Protein AF-A0A1H2CWV5-F1 (afdb_monomer_lite)

Radius of gyration: 29.45 Å; chains: 1; bounding box: 84×39×80 Å

pLDDT: mean 78.29, std 17.67, range [30.44, 97.75]

Secondary structure (DSSP, 8-state):
---------------------HHHHHHHHHHHHHHHHH-BTTB--S-HHHHHHHHHHHHHHHHHHHHHHHHHHHHHHHTT--HHHHHHHTT-SSHHHHHHHHHHHHHHHHSSS---HHHHHHHHHHHHHHHHHHHHHHHHTHHHHHHHHHHHHT-SSS-GGGHHHHHHHHHHHT-S--TTHHHHHHHHGGG-TT-HHHHHHHHHHHHHHHHHH-TTSS--

Structure (mmCIF, N/CA/C/O backbone):
data_AF-A0A1H2CWV5-F1
#
_entry.id   AF-A0A1H2CWV5-F1
#
loop_
_atom_site.group_PDB
_atom_site.id
_atom_site.type_symbol
_atom_site.label_atom_id
_atom_site.label_alt_id
_atom_site.label_comp_id
_atom_site.label_asym_id
_atom_site.label_entity_id
_atom_site.label_seq_id
_atom_site.pdbx_PDB_ins_code
_atom_site.Cartn_x
_atom_site.Cartn_y
_atom_site.Cartn_z
_atom_site.occupancy
_atom_site.B_iso_or_equiv
_atom_site.auth_seq_id
_atom_site.auth_comp_id
_atom_site.auth_asym_id
_atom_site.auth_atom_id
_atom_site.pdbx_PDB_model_num
ATOM 1 N N . MET A 1 1 ? -46.145 1.696 -39.804 1.00 39.88 1 MET A N 1
ATOM 2 C CA . MET A 1 1 ? -44.915 1.209 -40.466 1.00 39.88 1 MET A CA 1
ATOM 3 C C . MET A 1 1 ? -43.951 2.382 -40.459 1.00 39.88 1 MET A C 1
ATOM 5 O O . MET A 1 1 ? -44.317 3.389 -41.038 1.00 39.88 1 MET A O 1
ATOM 9 N N . THR A 1 2 ? -42.832 2.419 -39.742 1.00 40.03 2 THR A N 1
ATOM 10 C CA . THR A 1 2 ? -41.977 1.369 -39.158 1.00 40.03 2 THR A CA 1
ATOM 11 C C . THR A 1 2 ? -41.011 2.023 -38.145 1.00 40.03 2 THR A C 1
ATOM 13 O O . THR A 1 2 ? -40.489 3.093 -38.424 1.00 40.03 2 THR A O 1
ATOM 16 N N . GLU A 1 3 ? -40.855 1.362 -36.993 1.00 35.53 3 GLU A N 1
ATOM 17 C CA . GLU A 1 3 ? -39.669 1.156 -36.127 1.00 35.53 3 GLU A CA 1
ATOM 18 C C . GLU A 1 3 ? -38.716 2.301 -35.694 1.00 35.53 3 GLU A C 1
ATOM 20 O O . GLU A 1 3 ? -38.025 2.926 -36.492 1.00 35.53 3 GLU A O 1
ATOM 25 N N . SER A 1 4 ? -38.578 2.445 -34.365 1.00 42.03 4 SER A N 1
ATOM 26 C CA . SER A 1 4 ? -37.307 2.739 -33.664 1.00 42.03 4 SER A CA 1
ATOM 27 C C . SER A 1 4 ? -36.505 1.433 -33.483 1.00 42.03 4 SER A C 1
ATOM 29 O O . SER A 1 4 ? -37.133 0.373 -33.457 1.00 42.03 4 SER A O 1
ATOM 31 N N . PRO A 1 5 ? -35.161 1.460 -33.338 1.00 49.44 5 PRO A N 1
ATOM 32 C CA . PRO A 1 5 ? -34.480 1.742 -32.053 1.00 49.44 5 PRO A CA 1
ATOM 33 C C . PRO A 1 5 ? -33.238 2.658 -32.232 1.00 49.44 5 PRO A C 1
ATOM 35 O O . PRO A 1 5 ? -32.711 2.802 -33.323 1.00 49.44 5 PRO A O 1
ATOM 38 N N . GLY A 1 6 ? -32.802 3.451 -31.251 1.00 40.56 6 GLY A N 1
ATOM 39 C CA . GLY A 1 6 ? -32.060 3.006 -30.068 1.00 40.56 6 GLY A CA 1
ATOM 40 C C . GLY A 1 6 ? -30.548 3.106 -30.323 1.00 40.56 6 GLY A C 1
ATOM 41 O O . GLY A 1 6 ? -29.988 2.289 -31.042 1.00 40.56 6 GLY A O 1
ATOM 42 N N . GLY A 1 7 ? -29.892 4.112 -29.739 1.00 33.47 7 GLY A N 1
ATOM 43 C CA . GLY A 1 7 ? -28.451 4.317 -29.901 1.00 33.47 7 GLY A CA 1
ATOM 44 C C . GLY A 1 7 ? -27.932 5.566 -29.198 1.00 33.47 7 GLY A C 1
ATOM 45 O O . GLY A 1 7 ? -27.374 6.446 -29.844 1.00 33.47 7 GLY A O 1
ATOM 46 N N . SER A 1 8 ? -28.119 5.655 -27.877 1.00 38.72 8 SER A N 1
ATOM 47 C CA . SER A 1 8 ? -27.285 6.521 -27.036 1.00 38.72 8 SER A CA 1
ATOM 48 C C . SER A 1 8 ? -25.847 6.012 -27.104 1.00 38.72 8 SER A C 1
ATOM 50 O O . SER A 1 8 ? -25.446 5.162 -26.312 1.00 38.72 8 SER A O 1
ATOM 52 N N . SER A 1 9 ? -25.055 6.523 -28.041 1.00 37.16 9 SER A N 1
ATOM 53 C CA . SER A 1 9 ? -23.604 6.463 -27.917 1.00 37.16 9 SER A CA 1
ATOM 54 C C . SER A 1 9 ? -23.196 7.575 -26.965 1.00 37.16 9 SER A C 1
ATOM 56 O O . SER A 1 9 ? -23.020 8.726 -27.358 1.00 37.16 9 SER A O 1
ATOM 58 N N . GLY A 1 10 ? -23.101 7.217 -25.683 1.00 31.42 10 GLY A N 1
ATOM 59 C CA . GLY A 1 10 ? -22.356 8.002 -24.715 1.00 31.42 10 GLY A CA 1
ATOM 60 C C . GLY A 1 10 ? -20.965 8.248 -25.285 1.00 31.42 10 GLY A C 1
ATOM 61 O O . GLY A 1 10 ? -20.195 7.311 -25.483 1.00 31.42 10 GLY A O 1
ATOM 62 N N . SER A 1 11 ? -20.688 9.509 -25.603 1.00 37.44 11 SER A N 1
ATOM 63 C CA . SER A 1 11 ? -19.348 9.994 -25.891 1.00 37.44 11 SER A CA 1
ATOM 64 C C . SER A 1 11 ? -18.529 9.769 -24.625 1.00 37.44 11 SER A C 1
ATOM 66 O O . SER A 1 11 ? -18.625 10.544 -23.674 1.00 37.44 11 SER A O 1
ATOM 68 N N . ALA A 1 12 ? -17.804 8.652 -24.569 1.00 38.28 12 ALA A N 1
ATOM 69 C CA . ALA A 1 12 ? -16.828 8.419 -23.523 1.00 38.28 12 ALA A CA 1
ATOM 70 C C . ALA A 1 12 ? -15.790 9.548 -23.618 1.00 38.28 12 ALA A C 1
ATOM 72 O O . ALA A 1 12 ? -15.263 9.783 -24.710 1.00 38.28 12 ALA A O 1
ATOM 73 N N . PRO A 1 13 ? -15.509 10.282 -22.531 1.00 34.12 13 PRO A N 1
ATOM 74 C CA . PRO A 1 13 ? -14.418 11.236 -22.547 1.00 34.12 13 PRO A CA 1
ATOM 75 C C . PRO A 1 13 ? -13.129 10.435 -22.736 1.00 34.12 13 PRO A C 1
ATOM 77 O O . PRO A 1 13 ? -12.768 9.625 -21.884 1.00 34.12 13 PRO A O 1
ATOM 80 N N . ALA A 1 14 ? -12.455 10.625 -23.869 1.00 39.56 14 ALA A N 1
ATOM 81 C CA . ALA A 1 14 ? -11.059 10.237 -23.982 1.00 39.56 14 ALA A CA 1
ATOM 82 C C . ALA A 1 14 ? -10.296 11.035 -22.910 1.00 39.56 14 ALA A C 1
ATOM 84 O O . ALA A 1 14 ? -10.394 12.266 -22.913 1.00 39.56 14 ALA A O 1
ATOM 85 N N . PRO A 1 15 ? -9.607 10.390 -21.955 1.00 37.72 15 PRO A N 1
ATOM 86 C CA . PRO A 1 15 ? -8.812 11.122 -20.989 1.00 37.72 15 PRO A CA 1
ATOM 87 C C . PRO A 1 15 ? -7.634 11.756 -21.726 1.00 37.72 15 PRO A C 1
ATOM 89 O O . PRO A 1 15 ? -6.779 11.064 -22.278 1.00 37.72 15 PRO A O 1
ATOM 92 N N . SER A 1 16 ? -7.623 13.083 -21.752 1.00 36.00 16 SER A N 1
ATOM 93 C CA . SER A 1 16 ? -6.489 13.890 -22.176 1.00 36.00 16 SER A CA 1
ATOM 94 C C . SER A 1 16 ? -5.302 13.588 -21.259 1.00 36.00 16 SER A C 1
ATOM 96 O O . SER A 1 16 ? -5.255 14.049 -20.120 1.00 36.00 16 SER A O 1
ATOM 98 N N . LEU A 1 17 ? -4.364 12.781 -21.743 1.00 44.31 17 LEU A N 1
ATOM 99 C CA . LEU A 1 17 ? -3.002 12.754 -21.231 1.00 44.31 17 LEU A CA 1
ATOM 100 C C . LEU A 1 17 ? -2.279 13.885 -21.956 1.00 44.31 17 LEU A C 1
ATOM 102 O O . LEU A 1 17 ? -2.245 13.854 -23.183 1.00 44.31 17 LEU A O 1
ATOM 106 N N . ASP A 1 18 ? -1.715 14.855 -21.241 1.00 44.84 18 ASP A N 1
ATOM 107 C CA . ASP A 1 18 ? -0.521 15.517 -21.768 1.00 44.84 18 ASP A CA 1
ATOM 108 C C . ASP A 1 18 ? 0.609 14.499 -21.582 1.00 44.84 18 ASP A C 1
ATOM 110 O O . ASP A 1 18 ? 1.084 14.307 -20.456 1.00 44.84 18 ASP A O 1
ATOM 114 N N . PRO A 1 19 ? 0.963 13.738 -22.630 1.00 53.97 19 PRO A N 1
ATOM 115 C CA . PRO A 1 19 ? 1.845 12.600 -22.500 1.00 53.97 19 PRO A CA 1
ATOM 116 C C . PRO A 1 19 ? 3.281 13.114 -22.513 1.00 53.97 19 PRO A C 1
ATOM 118 O O . PRO A 1 19 ? 3.628 14.029 -23.262 1.00 53.97 19 PRO A O 1
ATOM 121 N N . MET A 1 20 ? 4.159 12.483 -21.740 1.00 58.31 20 MET A N 1
ATOM 122 C CA . MET A 1 20 ? 5.574 12.503 -22.093 1.00 58.31 20 MET A CA 1
ATOM 123 C C . MET A 1 20 ? 5.688 12.126 -23.576 1.00 58.31 20 MET A C 1
ATOM 125 O O . MET A 1 20 ? 5.171 11.082 -23.980 1.00 58.31 20 MET A O 1
ATOM 129 N N . ASP A 1 21 ? 6.336 12.962 -24.392 1.00 80.75 21 ASP A N 1
ATOM 130 C CA . ASP A 1 21 ? 6.677 12.568 -25.756 1.00 80.75 21 ASP A CA 1
ATOM 131 C C . ASP A 1 21 ? 7.664 11.402 -25.658 1.00 80.75 21 ASP A C 1
ATOM 133 O O . ASP A 1 21 ? 8.862 11.578 -25.427 1.00 80.75 21 ASP A O 1
ATOM 137 N N . LEU A 1 22 ? 7.126 10.188 -25.774 1.00 80.06 22 LEU A N 1
ATOM 138 C CA . LEU A 1 22 ? 7.868 8.944 -25.636 1.00 80.06 22 LEU A CA 1
ATOM 139 C C . LEU A 1 22 ? 9.002 8.862 -26.667 1.00 80.06 22 LEU A C 1
ATOM 141 O O . LEU A 1 22 ? 10.057 8.302 -26.379 1.00 80.06 22 LEU A O 1
ATOM 145 N N . GLY A 1 23 ? 8.810 9.463 -27.848 1.00 82.75 23 GLY A N 1
ATOM 146 C CA . GLY A 1 23 ? 9.836 9.563 -28.880 1.00 82.75 23 GLY A CA 1
ATOM 147 C C . GLY A 1 23 ? 10.992 10.458 -28.442 1.00 82.75 23 GLY A C 1
ATOM 148 O O . GLY A 1 23 ? 12.151 10.050 -28.533 1.00 82.75 23 GLY A O 1
ATOM 149 N N . ALA A 1 24 ? 10.688 11.638 -27.897 1.00 80.12 24 ALA A N 1
ATOM 150 C CA . ALA A 1 24 ? 11.701 12.536 -27.345 1.00 80.12 24 ALA A CA 1
ATOM 151 C C . ALA A 1 24 ? 12.425 11.921 -26.134 1.00 80.12 24 ALA A C 1
ATOM 153 O O . ALA A 1 24 ? 13.650 12.000 -26.047 1.00 80.12 24 ALA A O 1
ATOM 154 N N . ALA A 1 25 ? 11.696 11.256 -25.233 1.00 78.88 25 ALA A N 1
ATOM 155 C CA . ALA A 1 25 ? 12.269 10.584 -24.068 1.00 78.88 25 ALA A CA 1
ATOM 156 C C . ALA A 1 25 ? 13.256 9.478 -24.471 1.00 78.88 25 ALA A C 1
ATOM 158 O O . ALA A 1 25 ? 14.386 9.441 -23.981 1.00 78.88 25 ALA A O 1
ATOM 159 N N . VAL A 1 26 ? 12.872 8.616 -25.419 1.00 89.00 26 VAL A N 1
ATOM 160 C CA . VAL A 1 26 ? 13.763 7.580 -25.962 1.00 89.00 26 VAL A CA 1
ATOM 161 C C . VAL A 1 26 ? 14.972 8.207 -26.657 1.00 89.00 26 VAL A C 1
ATOM 163 O O . VAL A 1 26 ? 16.089 7.745 -26.435 1.00 89.00 26 VAL A O 1
ATOM 166 N N . ALA A 1 27 ? 14.789 9.278 -27.434 1.00 87.00 27 ALA A N 1
ATOM 167 C CA . ALA A 1 27 ? 15.896 9.974 -28.086 1.00 87.00 27 ALA A CA 1
ATOM 168 C C . ALA A 1 27 ? 16.926 10.496 -27.067 1.00 87.00 27 ALA A C 1
ATOM 170 O O . ALA A 1 27 ? 18.120 10.231 -27.220 1.00 87.00 27 ALA A O 1
ATOM 171 N N . VAL A 1 28 ? 16.473 11.144 -25.986 1.00 81.81 28 VAL A N 1
ATOM 172 C CA . VAL A 1 28 ? 17.343 11.603 -24.888 1.00 81.81 28 VAL A CA 1
ATOM 173 C C . VAL A 1 28 ? 18.089 10.429 -24.252 1.00 81.81 28 VAL A C 1
ATOM 175 O O . VAL A 1 28 ? 19.310 10.479 -24.145 1.00 81.81 28 VAL A O 1
ATOM 178 N N . LEU A 1 29 ? 17.394 9.338 -23.910 1.00 85.81 29 LEU A N 1
ATOM 179 C CA . LEU A 1 29 ? 18.022 8.148 -23.322 1.00 85.81 29 LEU A CA 1
ATOM 180 C C . LEU A 1 29 ? 19.087 7.533 -24.238 1.00 85.81 29 LEU A C 1
ATOM 182 O O . LEU A 1 29 ? 20.159 7.155 -23.767 1.00 85.81 29 LEU A O 1
ATOM 186 N N . THR A 1 30 ? 18.816 7.446 -25.545 1.00 90.88 30 THR A N 1
ATOM 187 C CA . THR A 1 30 ? 19.788 6.926 -26.517 1.00 90.88 30 THR A CA 1
ATOM 188 C C . THR A 1 30 ? 21.004 7.836 -26.666 1.00 90.88 30 THR A C 1
ATOM 190 O O . THR A 1 30 ? 22.122 7.329 -26.749 1.00 90.88 30 THR A O 1
ATOM 193 N N . ALA A 1 31 ? 20.811 9.159 -26.634 1.00 83.38 31 ALA A N 1
ATOM 194 C CA . ALA A 1 31 ? 21.901 10.127 -26.678 1.00 83.38 31 ALA A CA 1
ATOM 195 C C . ALA A 1 31 ? 22.780 10.033 -25.420 1.00 83.38 31 ALA A C 1
ATOM 197 O O . ALA A 1 31 ? 23.995 9.888 -25.540 1.00 83.38 31 ALA A O 1
ATOM 198 N N . THR A 1 32 ? 22.174 10.005 -24.226 1.00 82.81 32 THR A N 1
ATOM 199 C CA . THR A 1 32 ? 22.905 9.846 -22.959 1.00 82.81 32 THR A CA 1
ATOM 200 C C . THR A 1 32 ? 23.655 8.513 -22.899 1.00 82.81 32 THR A C 1
ATOM 202 O O . THR A 1 32 ? 24.805 8.472 -22.472 1.00 82.81 32 THR A O 1
ATOM 205 N N . ALA A 1 33 ? 23.053 7.412 -23.361 1.00 86.44 33 ALA A N 1
ATOM 206 C CA . ALA A 1 33 ? 23.721 6.111 -23.396 1.00 86.44 33 ALA A CA 1
ATOM 207 C C . ALA A 1 33 ? 24.922 6.089 -24.359 1.00 86.44 33 ALA A C 1
ATOM 209 O O . ALA A 1 33 ? 25.958 5.51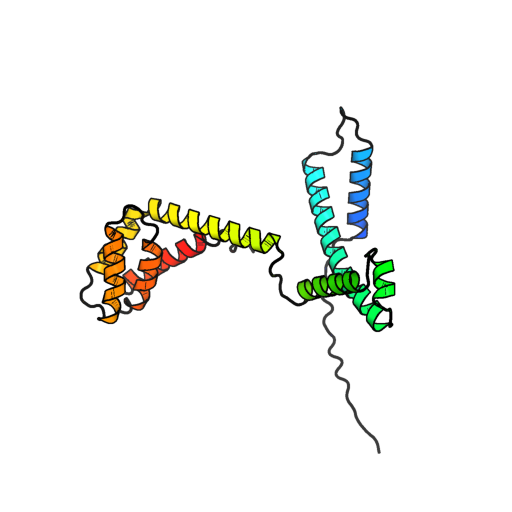4 -24.024 1.00 86.44 33 ALA A O 1
ATOM 210 N N . ALA A 1 34 ? 24.804 6.721 -25.532 1.00 87.12 34 ALA A N 1
ATOM 211 C CA . ALA A 1 34 ? 25.904 6.842 -26.489 1.00 87.12 34 ALA A CA 1
ATOM 212 C C . ALA A 1 34 ? 27.057 7.690 -25.930 1.00 87.12 34 ALA A C 1
ATOM 214 O O . ALA A 1 34 ? 28.222 7.328 -26.080 1.00 87.12 34 ALA A O 1
ATOM 215 N N . GLU A 1 35 ? 26.730 8.778 -25.235 1.00 83.06 35 GLU A N 1
ATOM 216 C CA . GLU A 1 35 ? 27.703 9.642 -24.572 1.00 83.06 35 GLU A CA 1
ATOM 217 C C . GLU A 1 35 ? 28.466 8.902 -23.453 1.00 83.06 35 GLU A C 1
ATOM 219 O O . GLU A 1 35 ? 29.696 8.963 -23.388 1.00 83.06 35 GLU A O 1
ATOM 224 N N . ILE A 1 36 ? 27.766 8.105 -22.636 1.00 84.69 36 ILE A N 1
ATOM 225 C CA . ILE A 1 36 ? 28.391 7.234 -21.626 1.00 84.69 36 ILE A CA 1
ATOM 226 C C . ILE A 1 36 ? 29.296 6.186 -22.286 1.00 84.69 36 ILE A C 1
ATOM 228 O O . ILE A 1 36 ? 30.406 5.953 -21.816 1.00 84.69 36 ILE A O 1
ATOM 232 N N . ALA A 1 37 ? 28.848 5.554 -23.374 1.00 83.81 37 ALA A N 1
ATOM 233 C CA . ALA A 1 37 ? 29.626 4.530 -24.075 1.00 83.81 37 ALA A CA 1
ATOM 234 C C . ALA A 1 37 ? 30.918 5.081 -24.705 1.00 83.81 37 ALA A C 1
ATOM 236 O O . ALA A 1 37 ? 31.876 4.330 -24.889 1.00 83.81 37 ALA A O 1
ATOM 237 N N . GLN A 1 38 ? 30.944 6.378 -25.022 1.00 80.56 38 GLN A N 1
ATOM 238 C CA . GLN A 1 38 ? 32.102 7.069 -25.586 1.00 80.56 38 GLN A CA 1
ATOM 239 C C . GLN A 1 38 ? 33.022 7.685 -24.514 1.00 80.56 38 GLN A C 1
ATOM 241 O O . GLN A 1 38 ? 34.138 8.096 -24.840 1.00 80.56 38 GLN A O 1
ATOM 246 N N . SER A 1 39 ? 32.584 7.724 -23.249 1.00 76.56 39 SER A N 1
ATOM 247 C CA . SER A 1 39 ? 33.378 8.223 -22.122 1.00 76.56 39 SER A CA 1
ATOM 248 C C . SER A 1 39 ? 34.556 7.290 -21.823 1.00 76.56 39 SER A C 1
ATOM 250 O O . SER A 1 39 ? 34.406 6.069 -21.750 1.00 76.56 39 SER A O 1
ATOM 252 N N . THR A 1 40 ? 35.740 7.862 -21.606 1.00 69.56 40 THR A N 1
ATOM 253 C CA . THR A 1 40 ? 36.920 7.118 -21.128 1.00 69.56 40 THR A CA 1
ATOM 254 C C . THR A 1 40 ? 37.105 7.324 -19.624 1.00 69.56 40 THR A C 1
ATOM 256 O O . THR A 1 40 ? 36.521 8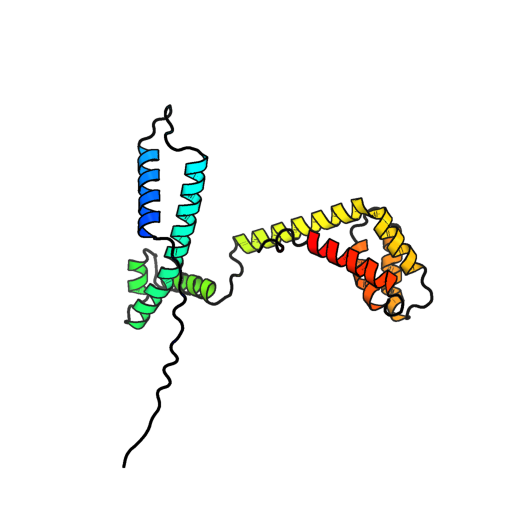.236 -19.044 1.00 69.56 40 THR A O 1
ATOM 259 N N . ALA A 1 41 ? 37.895 6.469 -18.965 1.00 61.44 41 ALA A N 1
ATOM 260 C CA . ALA A 1 41 ? 38.011 6.442 -17.501 1.00 61.44 41 ALA A CA 1
ATOM 261 C C . ALA A 1 41 ? 38.467 7.771 -16.855 1.00 61.44 41 ALA A C 1
ATOM 263 O O . ALA A 1 41 ? 38.153 7.993 -15.689 1.00 61.44 41 ALA A O 1
ATOM 264 N N . ASP A 1 42 ? 39.145 8.649 -17.603 1.00 57.56 42 ASP A N 1
ATOM 265 C CA . ASP A 1 42 ? 39.602 9.968 -17.133 1.00 57.56 42 ASP A CA 1
ATOM 266 C C . ASP A 1 42 ? 38.665 11.132 -17.521 1.00 57.56 42 ASP A C 1
ATOM 268 O O . ASP A 1 42 ? 38.854 12.256 -17.061 1.00 57.56 42 ASP A O 1
ATOM 272 N N . GLU A 1 43 ? 37.629 10.888 -18.330 1.00 57.84 43 GLU A N 1
ATOM 273 C CA . GLU A 1 43 ? 36.742 11.929 -18.863 1.00 57.84 43 GLU A CA 1
ATOM 274 C C . GLU A 1 43 ? 35.291 11.422 -18.861 1.00 57.84 43 GLU A C 1
ATOM 276 O O . GLU A 1 43 ? 34.720 11.046 -19.885 1.00 57.84 43 GLU A O 1
ATOM 281 N N . THR A 1 44 ? 34.692 11.344 -17.668 1.00 57.75 44 THR A N 1
ATOM 282 C CA . THR A 1 44 ? 33.253 11.069 -17.544 1.00 57.75 44 THR A CA 1
ATOM 283 C C . THR A 1 44 ? 32.488 12.311 -17.996 1.00 57.75 44 THR A C 1
ATOM 285 O O . THR A 1 44 ? 32.466 13.314 -17.284 1.00 57.75 44 THR A O 1
ATOM 288 N N . THR A 1 45 ? 31.876 12.258 -19.179 1.00 66.88 45 THR A N 1
ATOM 289 C CA . THR A 1 45 ? 31.206 13.421 -19.785 1.00 66.88 45 THR A CA 1
ATOM 290 C C . THR A 1 45 ? 29.818 13.681 -19.188 1.00 66.88 45 THR A C 1
ATOM 292 O O . THR A 1 45 ? 29.380 14.828 -19.114 1.00 66.88 45 THR A O 1
ATOM 295 N N . VAL A 1 46 ? 29.153 12.644 -18.662 1.00 72.69 46 VAL A N 1
ATOM 296 C CA . VAL A 1 46 ? 27.827 12.754 -18.031 1.00 72.69 46 VAL A CA 1
ATOM 297 C C . VAL A 1 46 ? 27.948 12.918 -16.518 1.00 72.69 46 VAL A C 1
ATOM 299 O O . VAL A 1 46 ? 28.492 12.066 -15.816 1.00 72.69 46 VAL A O 1
ATOM 302 N N . SER A 1 47 ? 27.381 14.000 -15.984 1.00 77.25 47 SER A N 1
ATOM 303 C CA . SER A 1 47 ? 27.372 14.233 -14.536 1.00 77.25 47 SER A CA 1
ATOM 304 C C . SER A 1 47 ? 26.563 13.161 -13.773 1.00 77.25 47 SER A C 1
ATOM 306 O O . SER A 1 47 ? 25.572 12.646 -14.299 1.00 77.25 47 SER A O 1
ATOM 308 N N . PRO A 1 48 ? 26.892 12.865 -12.498 1.00 77.00 48 PRO A N 1
ATOM 309 C CA . PRO A 1 48 ? 26.107 11.941 -11.673 1.00 77.00 48 PRO A CA 1
ATOM 310 C C . PRO A 1 48 ? 24.620 12.313 -11.561 1.00 77.00 48 PRO A C 1
ATOM 312 O O . PRO A 1 48 ? 23.769 11.429 -11.535 1.00 77.00 48 PRO A O 1
ATOM 315 N N . ALA A 1 49 ? 24.301 13.612 -11.529 1.00 71.62 49 ALA A N 1
ATOM 316 C CA . ALA A 1 49 ? 22.920 14.094 -11.547 1.00 71.62 49 ALA A CA 1
ATOM 317 C C . ALA A 1 49 ? 22.224 13.751 -12.876 1.00 71.62 49 ALA A C 1
ATOM 319 O O . ALA A 1 49 ? 21.142 13.174 -12.861 1.00 71.62 49 ALA A O 1
ATOM 320 N N . GLY A 1 50 ? 22.895 13.984 -14.011 1.00 73.75 50 GLY A N 1
ATOM 321 C CA . GLY A 1 50 ? 22.380 13.622 -15.335 1.00 73.75 50 GLY A CA 1
ATOM 322 C C . GLY A 1 50 ? 22.143 12.118 -15.509 1.00 73.75 50 GLY A C 1
ATOM 323 O O . GLY A 1 50 ? 21.178 11.716 -16.154 1.00 73.75 50 GLY A O 1
ATOM 324 N N . LEU A 1 51 ? 22.963 11.270 -14.878 1.00 80.06 51 LEU A N 1
ATOM 325 C CA . LEU A 1 51 ? 22.743 9.821 -14.873 1.00 80.06 51 LEU A CA 1
ATOM 326 C C . LEU A 1 51 ? 21.491 9.428 -14.073 1.00 80.06 51 LEU A C 1
ATOM 328 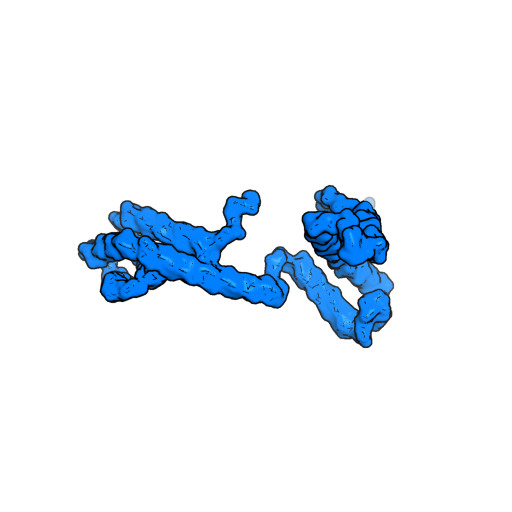O O . LEU A 1 51 ? 20.722 8.570 -14.508 1.00 80.06 51 LEU A O 1
ATOM 332 N N . LEU A 1 52 ? 21.271 10.048 -12.910 1.00 80.81 52 LEU A N 1
ATOM 333 C CA . LEU A 1 52 ? 20.064 9.813 -12.114 1.00 80.81 52 LEU A CA 1
ATOM 334 C C . LEU A 1 52 ? 18.809 10.287 -12.853 1.00 80.81 52 LEU A C 1
ATOM 336 O O . LEU A 1 52 ? 17.816 9.557 -12.878 1.00 80.81 52 LEU A O 1
ATOM 340 N N . ASP A 1 53 ? 18.875 11.444 -13.509 1.00 77.56 53 ASP A N 1
ATOM 341 C CA . ASP A 1 53 ? 17.784 11.967 -14.333 1.00 77.56 53 ASP A CA 1
ATOM 342 C C . ASP A 1 53 ? 17.471 11.027 -15.507 1.00 77.56 53 ASP A C 1
ATOM 344 O O . ASP A 1 53 ? 16.307 10.698 -15.743 1.00 77.56 53 ASP A O 1
ATOM 348 N N . ALA A 1 54 ? 18.496 10.488 -16.177 1.00 77.56 54 ALA A N 1
ATOM 349 C CA . ALA A 1 54 ? 18.322 9.484 -17.225 1.00 77.56 54 ALA A CA 1
ATOM 350 C C . ALA A 1 54 ? 17.669 8.191 -16.699 1.00 77.56 54 ALA A C 1
ATOM 352 O O . ALA A 1 54 ? 16.804 7.621 -17.360 1.00 77.56 54 ALA A O 1
ATOM 353 N N . LEU A 1 55 ? 18.009 7.732 -15.489 1.00 84.00 55 LEU A N 1
ATOM 354 C CA . LEU A 1 55 ? 17.356 6.565 -14.877 1.00 84.00 55 LEU A CA 1
ATOM 355 C C . LEU A 1 55 ? 15.893 6.838 -14.496 1.00 84.00 55 LEU A C 1
ATOM 357 O O . LEU A 1 55 ? 15.046 5.948 -14.624 1.00 84.00 55 LEU A O 1
ATOM 361 N N . VAL A 1 56 ? 15.573 8.053 -14.041 1.00 83.44 56 VAL A N 1
ATOM 362 C CA . VAL A 1 56 ? 14.186 8.475 -13.787 1.00 83.44 56 VAL A CA 1
ATOM 363 C C . VAL A 1 56 ? 13.389 8.493 -15.089 1.00 83.44 56 VAL A C 1
ATOM 365 O O . VAL A 1 56 ? 12.304 7.906 -15.132 1.00 83.44 56 VAL A O 1
ATOM 368 N N . LEU A 1 57 ? 13.948 9.085 -16.147 1.00 79.19 57 LEU A N 1
ATOM 369 C CA . LEU A 1 57 ? 13.340 9.142 -17.474 1.00 79.19 57 LEU A CA 1
ATOM 370 C C . LEU A 1 57 ? 13.141 7.740 -18.070 1.00 79.19 57 LEU A C 1
ATOM 372 O O . LEU A 1 57 ? 12.076 7.446 -18.615 1.00 79.19 57 LEU A O 1
ATOM 376 N N . LEU A 1 58 ? 14.118 6.841 -17.906 1.00 84.75 58 LEU A N 1
ATOM 377 C CA . LEU A 1 58 ? 14.019 5.443 -18.333 1.00 84.75 58 LEU A CA 1
ATOM 378 C C . LEU A 1 58 ? 12.869 4.727 -17.626 1.00 84.75 58 LEU A C 1
ATOM 380 O O . LEU A 1 58 ? 12.062 4.072 -18.283 1.00 84.75 58 LEU A O 1
ATOM 384 N N . ARG A 1 59 ? 12.763 4.875 -16.301 1.00 88.38 59 ARG A N 1
ATOM 385 C CA . ARG A 1 59 ? 11.667 4.277 -15.530 1.00 88.38 59 ARG A CA 1
ATOM 386 C C . ARG A 1 59 ? 10.310 4.815 -15.985 1.00 88.38 59 ARG A C 1
ATOM 388 O O . ARG A 1 59 ? 9.390 4.028 -16.157 1.00 88.38 59 ARG A O 1
ATOM 395 N N . GLN A 1 60 ? 10.181 6.126 -16.188 1.00 79.06 60 GLN A N 1
ATOM 396 C CA . GLN A 1 60 ? 8.934 6.738 -16.667 1.00 79.06 60 GLN A CA 1
ATOM 397 C C . GLN A 1 60 ? 8.552 6.208 -18.055 1.00 79.06 60 GLN A C 1
ATOM 399 O O . GLN A 1 60 ? 7.434 5.740 -18.241 1.00 79.06 60 GLN A O 1
ATOM 404 N N . THR A 1 61 ? 9.511 6.165 -18.982 1.00 82.50 61 THR A N 1
ATOM 405 C CA . THR A 1 61 ? 9.333 5.605 -20.333 1.00 82.50 61 THR A CA 1
ATOM 406 C C . THR A 1 61 ? 8.888 4.138 -20.283 1.00 82.50 61 THR A C 1
ATOM 408 O O . THR A 1 61 ? 7.987 3.732 -21.014 1.00 82.50 61 THR A O 1
ATOM 411 N N . GLN A 1 62 ? 9.489 3.326 -19.405 1.00 86.75 62 GLN A N 1
ATOM 412 C CA . GLN A 1 62 ? 9.100 1.926 -19.207 1.00 86.75 62 GLN A CA 1
ATOM 413 C C . GLN A 1 62 ? 7.680 1.789 -18.654 1.00 86.75 62 GLN A C 1
ATOM 415 O O . GLN A 1 62 ? 6.950 0.906 -19.100 1.00 86.75 62 GLN A O 1
ATOM 420 N N . THR A 1 63 ? 7.281 2.653 -17.717 1.00 83.19 63 THR A N 1
ATOM 421 C CA . THR A 1 63 ? 5.913 2.680 -17.187 1.00 83.19 63 THR A CA 1
ATOM 422 C C . THR A 1 63 ? 4.909 2.996 -18.290 1.00 83.19 63 THR A C 1
ATOM 424 O O . THR A 1 63 ? 3.945 2.253 -18.446 1.00 83.19 63 THR A O 1
ATOM 427 N N . GLU A 1 64 ? 5.158 4.030 -19.095 1.00 80.88 64 GLU A N 1
ATOM 428 C CA . GLU A 1 64 ? 4.279 4.396 -20.212 1.00 80.88 64 GLU A CA 1
ATOM 429 C C . GLU A 1 64 ? 4.162 3.253 -21.232 1.00 80.88 64 GLU A C 1
ATOM 431 O O . GLU A 1 64 ? 3.056 2.843 -21.588 1.00 80.88 64 GLU A O 1
ATOM 436 N N . LEU A 1 65 ? 5.286 2.644 -21.631 1.00 86.50 65 LEU A N 1
ATOM 437 C CA . LEU A 1 65 ? 5.292 1.478 -22.523 1.00 86.50 65 LEU A CA 1
ATOM 438 C C . LEU A 1 65 ? 4.518 0.284 -21.948 1.00 86.50 65 LEU A C 1
ATOM 440 O O . LEU A 1 65 ? 3.826 -0.417 -22.690 1.00 86.50 65 LEU A O 1
ATOM 444 N N . ALA A 1 66 ? 4.609 0.056 -20.637 1.00 85.31 66 ALA A N 1
ATOM 445 C CA . ALA A 1 66 ? 3.897 -1.028 -19.972 1.00 85.31 66 ALA A CA 1
ATOM 446 C C . ALA A 1 66 ? 2.370 -0.854 -20.026 1.00 85.31 66 ALA A C 1
ATOM 448 O O . ALA A 1 66 ? 1.660 -1.859 -20.031 1.00 85.31 66 ALA A O 1
ATOM 449 N N . THR A 1 67 ? 1.853 0.379 -20.130 1.00 82.88 67 THR A N 1
ATOM 450 C CA . THR A 1 67 ? 0.405 0.623 -20.291 1.00 82.88 67 THR A CA 1
ATOM 451 C C . THR A 1 67 ? -0.115 0.231 -21.677 1.00 82.88 67 THR A C 1
ATOM 453 O O . THR A 1 67 ? -1.261 -0.200 -21.816 1.00 82.88 67 THR A O 1
ATOM 456 N N . LEU A 1 68 ? 0.732 0.321 -22.708 1.00 88.62 68 LEU A N 1
ATOM 457 C CA . LEU A 1 68 ? 0.362 0.004 -24.090 1.00 88.62 68 LEU A CA 1
ATOM 458 C C . LEU A 1 68 ? 0.277 -1.504 -24.334 1.00 88.62 68 LEU A C 1
ATOM 460 O O . LEU A 1 68 ? -0.551 -1.971 -25.117 1.00 88.62 68 LEU A O 1
ATOM 464 N N . GLU A 1 69 ? 1.122 -2.280 -23.661 1.00 91.25 69 GLU A N 1
ATOM 465 C CA . GLU A 1 69 ? 1.205 -3.726 -23.845 1.00 91.25 69 GLU A CA 1
ATOM 466 C C . GLU A 1 69 ? -0.143 -4.467 -23.661 1.00 91.25 69 GLU A C 1
ATOM 468 O O . GLU A 1 69 ? -0.542 -5.184 -24.587 1.00 91.25 69 GLU A O 1
ATOM 473 N N . PRO A 1 70 ? -0.895 -4.312 -22.548 1.00 90.19 70 PRO A N 1
ATOM 474 C CA . PRO A 1 70 ? -2.185 -4.985 -22.384 1.00 90.19 70 PRO A CA 1
ATOM 475 C C . PRO A 1 70 ? -3.218 -4.554 -23.432 1.00 90.19 70 PRO A C 1
ATOM 477 O O . PRO A 1 70 ? -4.021 -5.386 -23.859 1.00 90.19 70 PRO A O 1
ATOM 480 N N . ILE A 1 71 ? -3.181 -3.297 -23.890 1.00 90.38 71 ILE A N 1
ATOM 481 C CA . ILE A 1 71 ? -4.076 -2.781 -24.939 1.00 90.38 71 ILE A CA 1
ATOM 482 C C . ILE A 1 71 ? -3.813 -3.516 -26.260 1.00 90.38 71 ILE A C 1
ATOM 484 O O . ILE A 1 71 ? -4.745 -4.019 -26.893 1.00 90.38 71 ILE A O 1
ATOM 488 N N . LEU A 1 72 ? -2.542 -3.650 -26.651 1.00 94.19 72 LEU A N 1
ATOM 489 C CA . LEU A 1 72 ? -2.143 -4.355 -27.872 1.00 94.19 72 LEU A CA 1
ATOM 490 C C . LEU A 1 72 ? -2.455 -5.856 -27.802 1.00 94.19 72 LEU A C 1
ATOM 492 O O . LEU A 1 72 ? -2.957 -6.429 -28.773 1.00 94.19 72 LEU A O 1
ATOM 496 N N . ILE A 1 73 ? -2.217 -6.496 -26.652 1.00 93.88 73 ILE A N 1
ATOM 497 C CA . ILE A 1 73 ? -2.565 -7.909 -26.445 1.00 93.88 73 ILE A CA 1
ATOM 498 C C . ILE A 1 73 ? -4.083 -8.107 -26.543 1.00 93.88 73 ILE A C 1
ATOM 500 O O . ILE A 1 73 ? -4.531 -9.035 -27.219 1.00 93.88 73 ILE A O 1
ATOM 504 N N . ALA A 1 74 ? -4.882 -7.239 -25.915 1.00 91.81 74 ALA A N 1
ATOM 505 C CA . ALA A 1 74 ? -6.340 -7.309 -25.977 1.00 91.81 74 ALA A CA 1
ATOM 506 C C . ALA A 1 74 ? -6.856 -7.154 -27.418 1.00 91.81 74 ALA A C 1
ATOM 508 O O . ALA A 1 74 ? -7.681 -7.956 -27.862 1.00 91.81 74 ALA A O 1
ATOM 509 N N . ALA A 1 75 ? -6.317 -6.193 -28.176 1.00 93.69 75 ALA A N 1
ATOM 510 C CA . ALA A 1 75 ? -6.649 -6.001 -29.587 1.00 93.69 75 ALA A CA 1
ATOM 511 C C . ALA A 1 75 ? -6.296 -7.236 -30.437 1.00 93.69 75 ALA A C 1
ATOM 513 O O . ALA A 1 75 ? -7.117 -7.710 -31.224 1.00 93.69 75 ALA A O 1
ATOM 514 N N . ALA A 1 76 ? -5.115 -7.827 -30.231 1.00 95.00 76 ALA A N 1
ATOM 515 C CA . ALA A 1 76 ? -4.712 -9.053 -30.919 1.00 95.00 76 ALA A CA 1
ATOM 516 C C . ALA A 1 76 ? -5.625 -10.244 -30.571 1.00 95.00 76 ALA A C 1
ATOM 518 O O . ALA A 1 76 ? -5.993 -11.029 -31.448 1.00 95.00 76 ALA A O 1
ATOM 519 N N . ARG A 1 77 ? -6.041 -10.373 -29.303 1.00 96.00 77 ARG A N 1
ATOM 520 C CA . ARG A 1 77 ? -6.998 -11.406 -28.873 1.00 96.00 77 ARG A CA 1
ATOM 521 C C . ARG A 1 77 ? -8.369 -11.211 -29.516 1.00 96.00 77 ARG A C 1
ATOM 523 O O . ARG A 1 77 ? -8.948 -12.201 -29.961 1.00 96.00 77 ARG A O 1
ATOM 530 N N . ALA A 1 78 ? -8.852 -9.973 -29.618 1.00 92.25 78 ALA A N 1
ATOM 531 C CA . ALA A 1 78 ? -10.097 -9.645 -30.313 1.00 92.25 78 ALA A CA 1
ATOM 532 C C . ALA A 1 78 ? -10.028 -9.966 -31.819 1.00 92.25 78 ALA A C 1
ATOM 534 O O . ALA A 1 78 ? -11.011 -10.424 -32.393 1.00 92.25 78 ALA A O 1
ATOM 535 N N . ALA A 1 79 ? -8.851 -9.829 -32.435 1.00 95.31 79 ALA A N 1
ATOM 536 C CA . ALA A 1 79 ? -8.586 -10.239 -33.816 1.00 95.31 79 ALA A CA 1
ATOM 537 C C . ALA A 1 79 ? -8.388 -11.762 -34.001 1.00 95.31 79 ALA A C 1
ATOM 539 O O . ALA A 1 79 ? -8.081 -12.218 -35.101 1.00 95.31 79 ALA A O 1
ATOM 540 N N . GLY A 1 80 ? -8.541 -12.568 -32.944 1.00 94.69 80 GLY A N 1
ATOM 541 C CA . GLY A 1 80 ? -8.446 -14.030 -33.009 1.00 94.69 80 GLY A CA 1
ATOM 542 C C . GLY A 1 80 ? -7.029 -14.603 -32.887 1.00 94.69 80 GLY A C 1
ATOM 543 O O . GLY A 1 80 ? -6.850 -15.815 -33.026 1.00 94.69 80 GLY A O 1
ATOM 544 N N . VAL A 1 81 ? -6.014 -13.788 -32.579 1.00 97.75 81 VAL A N 1
ATOM 545 C CA . VAL A 1 81 ? -4.637 -14.274 -32.393 1.00 97.75 81 VAL A CA 1
ATOM 546 C C . VAL A 1 81 ? -4.574 -15.214 -31.188 1.00 97.75 81 VAL A C 1
ATOM 548 O O . VAL A 1 81 ? -5.033 -14.890 -30.088 1.00 97.75 81 VAL A O 1
ATOM 551 N N . SER A 1 82 ? -4.001 -16.404 -31.378 1.00 96.50 82 SER A N 1
ATOM 552 C CA . SER A 1 82 ? -3.862 -17.389 -30.302 1.00 96.50 82 SER A CA 1
ATOM 553 C C . SER A 1 82 ? -2.788 -16.983 -29.287 1.00 96.50 82 SER A C 1
ATOM 555 O O . SER A 1 82 ? -1.787 -16.355 -29.627 1.00 96.50 82 SER A O 1
ATOM 557 N N . TRP A 1 83 ? -2.936 -17.423 -28.034 1.00 95.69 83 TRP A N 1
ATOM 558 C CA . TRP A 1 83 ? -1.905 -17.227 -27.008 1.00 95.69 83 TRP A CA 1
ATOM 559 C C . TRP A 1 83 ? -0.549 -17.853 -27.364 1.00 95.69 83 TRP A C 1
ATOM 561 O O . TRP A 1 83 ? 0.480 -17.391 -26.886 1.00 95.69 83 TRP A O 1
ATOM 571 N N . GLN A 1 84 ? -0.538 -18.897 -28.198 1.00 96.81 84 GLN A N 1
ATOM 572 C CA . GLN A 1 84 ? 0.699 -19.506 -28.688 1.00 96.81 84 GLN A CA 1
ATOM 573 C C . GLN A 1 84 ? 1.452 -18.540 -29.613 1.00 96.81 84 GLN A C 1
ATOM 575 O O . GLN A 1 84 ? 2.652 -18.353 -29.449 1.00 96.81 84 GLN A O 1
ATOM 580 N N . ALA A 1 85 ? 0.743 -17.894 -30.543 1.00 95.94 85 ALA A N 1
ATOM 581 C CA . ALA A 1 85 ? 1.327 -16.895 -31.437 1.00 95.94 85 ALA A CA 1
ATOM 582 C C . ALA A 1 85 ? 1.776 -15.639 -30.669 1.00 95.94 85 ALA A C 1
ATOM 584 O O . ALA A 1 85 ? 2.852 -15.103 -30.928 1.00 95.94 85 ALA A O 1
ATOM 585 N N . LEU A 1 86 ? 0.997 -15.218 -29.665 1.00 96.62 86 LEU A N 1
ATOM 586 C CA . LEU A 1 86 ? 1.387 -14.129 -28.764 1.00 96.62 86 LEU A CA 1
ATOM 587 C C . LEU A 1 86 ? 2.639 -14.464 -27.950 1.00 96.62 86 LEU A C 1
ATOM 589 O O . LEU A 1 86 ? 3.464 -13.585 -27.741 1.00 96.62 86 LEU A O 1
ATOM 593 N N . ALA A 1 87 ? 2.824 -15.715 -27.520 1.00 95.62 87 ALA A N 1
ATOM 594 C CA . ALA A 1 87 ? 4.023 -16.110 -26.785 1.00 95.62 87 ALA A CA 1
ATOM 595 C C . ALA A 1 87 ? 5.303 -15.876 -27.598 1.00 95.62 87 ALA A C 1
ATOM 597 O O . ALA A 1 87 ? 6.268 -15.320 -27.076 1.00 95.62 87 ALA A O 1
ATOM 598 N N . THR A 1 88 ? 5.277 -16.222 -28.889 1.00 94.19 88 THR A N 1
ATOM 599 C CA . THR A 1 88 ? 6.385 -15.956 -29.812 1.00 94.19 88 THR A CA 1
ATOM 600 C C . THR A 1 88 ? 6.638 -14.457 -29.975 1.00 94.19 88 THR A C 1
ATOM 602 O O . THR A 1 88 ? 7.783 -14.031 -29.871 1.00 94.19 88 THR A O 1
ATOM 605 N N . ALA A 1 89 ? 5.589 -13.650 -30.169 1.00 94.56 89 ALA A N 1
ATOM 606 C CA . ALA A 1 89 ? 5.723 -12.199 -30.335 1.00 94.56 89 ALA A CA 1
ATOM 607 C C . ALA A 1 89 ? 6.217 -11.480 -29.062 1.00 94.56 89 ALA A C 1
ATOM 609 O O . ALA A 1 89 ? 6.998 -10.540 -29.151 1.00 94.56 89 ALA A O 1
ATOM 610 N N . LEU A 1 90 ? 5.798 -11.941 -27.878 1.00 92.62 90 LEU A N 1
ATOM 611 C CA . LEU A 1 90 ? 6.194 -11.386 -26.577 1.00 92.62 90 LEU A CA 1
ATOM 612 C C . LEU A 1 90 ? 7.549 -11.916 -26.071 1.00 92.62 90 LEU A C 1
ATOM 614 O O . LEU A 1 90 ? 7.991 -11.522 -24.990 1.00 92.62 90 LEU A O 1
ATOM 618 N N . GLY A 1 91 ? 8.188 -12.837 -26.803 1.00 94.38 91 GLY A N 1
ATOM 619 C CA . GLY A 1 91 ? 9.469 -13.438 -26.420 1.00 94.38 91 GLY A CA 1
ATOM 620 C C . GLY A 1 91 ? 9.397 -14.329 -25.174 1.00 94.38 91 GLY A C 1
ATOM 621 O O . GLY A 1 91 ? 10.381 -14.451 -24.447 1.00 94.38 91 GLY A O 1
ATOM 622 N N . VAL A 1 92 ? 8.241 -14.939 -24.890 1.00 95.06 92 VAL A N 1
ATOM 623 C CA . VAL A 1 92 ? 8.045 -15.815 -23.723 1.00 95.06 92 VAL A CA 1
ATOM 624 C C . VAL A 1 92 ? 7.964 -17.285 -24.126 1.00 95.06 92 VAL A C 1
ATOM 626 O O . VAL A 1 92 ? 7.473 -17.640 -25.193 1.00 95.06 92 VAL A O 1
ATOM 629 N N . ALA A 1 93 ? 8.422 -18.170 -23.237 1.00 88.56 93 ALA A N 1
ATOM 630 C CA . ALA A 1 93 ? 8.633 -19.583 -23.557 1.00 88.56 93 ALA A CA 1
ATOM 631 C C . ALA A 1 93 ? 7.350 -20.395 -23.825 1.00 88.56 93 ALA A C 1
ATOM 633 O O . ALA A 1 93 ? 7.425 -21.499 -24.360 1.00 88.56 93 ALA A O 1
ATOM 634 N N . SER A 1 94 ? 6.173 -19.910 -23.415 1.00 92.38 94 SER A N 1
ATOM 635 C CA . SER A 1 94 ? 4.932 -20.679 -23.540 1.00 92.38 94 SER A CA 1
ATOM 636 C C . SER A 1 94 ? 3.680 -19.813 -23.618 1.00 92.38 94 SER A C 1
ATOM 638 O O . SER A 1 94 ? 3.647 -18.676 -23.140 1.00 92.38 94 SER A O 1
ATOM 640 N N . ARG A 1 95 ? 2.599 -20.411 -24.136 1.00 94.50 95 ARG A N 1
ATOM 641 C CA . ARG A 1 95 ? 1.243 -19.846 -24.098 1.00 94.50 95 ARG A CA 1
ATOM 642 C C . ARG A 1 95 ? 0.839 -19.400 -22.688 1.00 94.50 95 ARG A C 1
ATOM 644 O O . ARG A 1 95 ? 0.315 -18.303 -22.528 1.00 94.50 95 ARG A O 1
ATOM 651 N N . GLN A 1 96 ? 1.081 -20.230 -21.672 1.00 93.88 96 GLN A N 1
ATOM 652 C CA . GLN A 1 96 ? 0.713 -19.893 -20.293 1.00 93.88 96 GLN A CA 1
ATOM 653 C C . GLN A 1 96 ? 1.520 -18.704 -19.757 1.00 93.88 96 GLN A C 1
ATOM 655 O O . GLN A 1 96 ? 0.996 -17.914 -18.975 1.00 93.88 96 GLN A O 1
ATOM 660 N N . ALA A 1 97 ? 2.783 -18.552 -20.171 1.00 89.88 97 ALA A N 1
ATOM 661 C CA . ALA A 1 97 ? 3.592 -17.397 -19.793 1.00 89.88 97 ALA A CA 1
ATOM 662 C C . ALA A 1 97 ? 3.039 -16.097 -20.402 1.00 89.88 97 ALA A C 1
ATOM 664 O O . ALA A 1 97 ? 2.968 -15.088 -19.701 1.00 89.88 97 ALA A O 1
ATOM 665 N N . ALA A 1 98 ? 2.586 -16.144 -21.660 1.00 92.31 98 ALA A N 1
ATOM 666 C CA . ALA A 1 98 ? 1.940 -15.010 -22.324 1.00 92.31 98 ALA A CA 1
ATOM 667 C C . ALA A 1 98 ? 0.630 -14.614 -21.629 1.00 92.31 98 ALA A C 1
ATOM 669 O O . ALA A 1 98 ? 0.433 -13.451 -21.283 1.00 92.31 98 ALA A O 1
ATOM 670 N N . GLU A 1 99 ? -0.230 -15.594 -21.347 1.00 92.12 99 GLU A N 1
ATOM 671 C CA . GLU A 1 99 ? -1.507 -15.371 -20.665 1.00 92.12 99 GLU A CA 1
ATOM 672 C C . GLU A 1 99 ? -1.310 -14.791 -19.257 1.00 92.12 99 GLU A C 1
ATOM 674 O O . GLU A 1 99 ? -1.940 -13.801 -18.897 1.00 92.12 99 GLU A O 1
ATOM 679 N N . ARG A 1 100 ? -0.369 -15.330 -18.470 1.00 91.50 100 ARG A N 1
ATOM 680 C CA . ARG A 1 100 ? -0.057 -14.799 -17.132 1.00 91.50 100 ARG A CA 1
ATOM 681 C C . ARG A 1 100 ? 0.497 -13.377 -17.163 1.00 91.50 100 ARG A C 1
ATOM 683 O O . ARG A 1 100 ? 0.236 -12.625 -16.228 1.00 91.50 100 ARG A O 1
ATOM 690 N N . ARG A 1 101 ? 1.294 -13.024 -18.178 1.00 89.31 101 ARG A N 1
ATOM 691 C CA . ARG A 1 101 ? 1.815 -11.661 -18.352 1.00 89.31 101 ARG A CA 1
ATOM 692 C C . ARG A 1 101 ? 0.667 -10.684 -18.596 1.00 89.31 101 ARG A C 1
ATOM 694 O O . ARG A 1 101 ? 0.560 -9.711 -17.859 1.00 89.31 101 ARG A O 1
ATOM 701 N N . TYR A 1 102 ? -0.231 -11.021 -19.524 1.00 89.88 102 TYR A N 1
ATOM 702 C CA . TYR A 1 102 ? -1.434 -10.237 -19.794 1.00 89.88 102 TYR A CA 1
ATOM 703 C C . TYR A 1 102 ? -2.317 -10.084 -18.551 1.00 89.88 102 TYR A C 1
ATOM 705 O O . TYR A 1 102 ? -2.610 -8.962 -18.150 1.00 89.88 102 TYR A O 1
ATOM 713 N N . LEU A 1 103 ? -2.662 -11.194 -17.888 1.00 88.75 103 LEU A N 1
ATOM 714 C CA . LEU A 1 103 ? -3.525 -11.168 -16.705 1.00 88.75 103 LEU A CA 1
ATOM 715 C C . LEU A 1 103 ? -2.934 -10.339 -15.562 1.00 88.75 103 LEU A C 1
ATOM 717 O O . LEU A 1 103 ? -3.682 -9.667 -14.860 1.00 88.75 103 LEU A O 1
ATOM 721 N N . ARG A 1 104 ? -1.606 -10.353 -15.390 1.00 84.50 104 ARG A N 1
ATOM 722 C CA . ARG A 1 104 ? -0.919 -9.494 -14.418 1.00 84.50 104 ARG A CA 1
ATOM 723 C C . ARG A 1 104 ? -1.061 -8.022 -14.794 1.00 84.50 104 ARG A C 1
ATOM 725 O O . ARG A 1 104 ? -1.551 -7.256 -13.983 1.00 84.50 104 ARG A O 1
ATOM 732 N N . SER A 1 105 ? -0.734 -7.663 -16.038 1.00 81.19 105 SER A N 1
ATOM 733 C CA . SER A 1 105 ? -0.844 -6.276 -16.507 1.00 81.19 105 SER A CA 1
ATOM 734 C C . SER A 1 105 ? -2.275 -5.732 -16.438 1.00 81.19 105 SER A C 1
ATOM 736 O O . SER A 1 105 ? -2.472 -4.572 -16.097 1.00 81.19 105 SER A O 1
ATOM 738 N N . THR A 1 106 ? -3.291 -6.561 -16.700 1.00 77.62 106 THR A N 1
ATOM 739 C CA . THR A 1 106 ? -4.694 -6.144 -16.585 1.00 77.62 106 THR A CA 1
ATOM 740 C C . THR A 1 106 ? -5.177 -6.105 -15.143 1.00 77.62 106 THR A C 1
ATOM 742 O O . THR A 1 106 ? -5.955 -5.221 -14.810 1.00 77.62 106 THR A O 1
ATOM 745 N N . ALA A 1 107 ? -4.724 -7.017 -14.276 1.00 69.38 107 ALA A N 1
ATOM 746 C CA . ALA A 1 107 ? -5.036 -6.956 -12.847 1.00 69.38 107 ALA A CA 1
ATOM 747 C C . ALA A 1 107 ? -4.461 -5.675 -12.224 1.00 69.38 107 ALA A C 1
ATOM 749 O O . ALA A 1 107 ? -5.195 -4.947 -11.567 1.00 69.38 107 ALA A O 1
ATOM 750 N N . ASP A 1 108 ? -3.218 -5.334 -12.570 1.00 60.41 108 ASP A N 1
ATOM 751 C CA . ASP A 1 108 ? -2.559 -4.088 -12.161 1.00 60.41 108 ASP A CA 1
ATOM 752 C C . ASP A 1 108 ? -3.266 -2.826 -12.712 1.00 60.41 108 ASP A C 1
ATOM 754 O O . ASP A 1 108 ? -3.088 -1.740 -12.170 1.00 60.41 108 ASP A O 1
ATOM 758 N N . SER A 1 109 ? -4.072 -2.957 -13.778 1.00 56.53 109 SER A N 1
ATOM 759 C CA . SER A 1 109 ? -4.829 -1.854 -14.402 1.00 56.53 109 SER A CA 1
ATOM 760 C C . SER A 1 109 ? -6.283 -1.736 -13.920 1.00 56.53 109 SER A C 1
ATOM 762 O O . SER A 1 109 ? -6.886 -0.672 -14.051 1.00 56.53 109 SER A O 1
ATOM 764 N N . THR A 1 110 ? -6.880 -2.832 -13.435 1.00 54.06 110 THR A N 1
ATOM 765 C CA . THR A 1 110 ? -8.303 -2.891 -13.029 1.00 54.06 110 THR A CA 1
ATOM 766 C C . THR A 1 110 ? -8.473 -2.685 -11.521 1.00 54.06 110 THR A C 1
ATOM 768 O O . THR A 1 110 ? -9.547 -2.282 -11.077 1.00 54.06 110 THR A O 1
ATOM 771 N N . ASP A 1 111 ? -7.408 -2.890 -10.744 1.00 43.72 111 ASP A N 1
ATOM 772 C CA . ASP A 1 111 ? -7.287 -2.388 -9.379 1.00 43.72 111 ASP A CA 1
ATOM 773 C C . ASP A 1 111 ? -6.669 -0.979 -9.403 1.00 43.72 111 ASP A C 1
ATOM 775 O O . ASP A 1 111 ? -5.601 -0.755 -9.969 1.00 43.72 111 ASP A O 1
ATOM 779 N N . GLN A 1 112 ? -7.306 -0.011 -8.736 1.00 43.00 112 GLN A N 1
ATOM 780 C CA . GLN A 1 112 ? -6.571 1.151 -8.212 1.00 43.00 112 GLN A CA 1
ATOM 781 C C . GLN A 1 112 ? -5.343 0.639 -7.424 1.00 43.00 112 GLN A C 1
ATOM 783 O O . GLN A 1 112 ? -5.468 -0.341 -6.687 1.00 43.00 112 GLN A O 1
ATOM 788 N N . PRO A 1 113 ? -4.161 1.267 -7.570 1.00 43.22 113 PRO A N 1
ATOM 789 C CA . PRO A 1 113 ? -2.868 0.593 -7.506 1.00 43.22 113 PRO A CA 1
ATOM 790 C C . PRO A 1 113 ? -2.602 -0.000 -6.122 1.00 43.22 113 PRO A C 1
ATOM 792 O O . PRO A 1 113 ? -2.614 0.710 -5.112 1.00 43.22 113 PRO A O 1
ATOM 795 N N . GLY A 1 114 ? -2.355 -1.312 -6.080 1.00 43.94 114 GLY A N 1
ATOM 796 C CA . GLY A 1 114 ? -2.234 -2.041 -4.824 1.00 43.94 114 GLY A CA 1
ATOM 797 C C . GLY A 1 114 ? -1.479 -3.367 -4.908 1.00 43.94 114 GLY A C 1
ATOM 798 O O . GLY A 1 114 ? -2.081 -4.432 -4.981 1.00 43.94 114 GLY A O 1
ATOM 799 N N . ALA A 1 115 ? -0.169 -3.274 -4.678 1.00 47.22 115 ALA A N 1
ATOM 800 C CA . ALA A 1 115 ? 0.698 -4.226 -3.986 1.00 47.22 115 ALA A CA 1
ATOM 801 C C . ALA A 1 115 ? 1.488 -5.236 -4.837 1.00 47.22 115 ALA A C 1
ATOM 803 O O . ALA A 1 115 ? 1.359 -6.458 -4.691 1.00 47.22 115 ALA A O 1
ATOM 804 N N . THR A 1 116 ? 2.461 -4.730 -5.601 1.00 58.25 116 THR A N 1
ATOM 805 C CA . THR A 1 116 ? 3.630 -5.532 -6.008 1.00 58.25 116 THR A CA 1
ATOM 806 C C . THR A 1 116 ? 4.311 -6.175 -4.782 1.00 58.25 116 THR A C 1
ATOM 808 O O . THR A 1 116 ? 4.175 -5.725 -3.642 1.00 58.25 116 THR A O 1
ATOM 811 N N . ARG A 1 117 ? 5.069 -7.268 -4.967 1.00 53.72 117 ARG A N 1
ATOM 812 C CA . ARG A 1 117 ? 5.837 -7.909 -3.872 1.00 53.72 117 ARG A CA 1
ATOM 813 C C . ARG A 1 117 ? 6.714 -6.896 -3.125 1.00 53.72 117 ARG A C 1
ATOM 815 O O . ARG A 1 117 ? 6.857 -7.007 -1.909 1.00 53.72 117 ARG A O 1
ATOM 822 N N . ASP A 1 118 ? 7.238 -5.917 -3.849 1.00 52.78 118 ASP A N 1
ATOM 823 C CA . ASP A 1 118 ? 8.077 -4.856 -3.309 1.00 52.78 118 ASP A CA 1
ATOM 824 C C . ASP A 1 118 ? 7.253 -3.823 -2.538 1.00 52.78 118 ASP A C 1
ATOM 826 O O . ASP A 1 118 ? 7.671 -3.421 -1.460 1.00 52.78 118 ASP A O 1
ATOM 830 N N . GLU A 1 119 ? 6.032 -3.500 -2.970 1.00 53.44 119 GLU A N 1
ATOM 831 C CA . GLU A 1 119 ? 5.077 -2.705 -2.185 1.00 53.44 119 GLU A CA 1
ATOM 832 C C . GLU A 1 119 ? 4.593 -3.437 -0.928 1.00 53.44 119 GLU A C 1
ATOM 834 O O . GLU A 1 119 ? 4.406 -2.806 0.104 1.00 53.44 119 GLU A O 1
ATOM 839 N N . ARG A 1 120 ? 4.457 -4.772 -0.943 1.00 68.38 120 ARG A N 1
ATOM 840 C CA . ARG A 1 120 ? 4.177 -5.550 0.282 1.00 68.38 120 ARG A CA 1
ATOM 841 C C . ARG A 1 120 ? 5.342 -5.488 1.263 1.00 68.38 120 ARG A C 1
ATOM 843 O O . ARG A 1 120 ? 5.130 -5.365 2.469 1.00 68.38 120 ARG A O 1
ATOM 850 N N . VAL A 1 121 ? 6.569 -5.589 0.754 1.00 72.06 121 VAL A N 1
ATOM 851 C CA . VAL A 1 121 ? 7.787 -5.446 1.559 1.00 72.06 121 VAL A CA 1
ATOM 852 C C . VAL A 1 121 ? 7.922 -4.014 2.070 1.00 72.06 121 VAL A C 1
ATOM 854 O O . VAL A 1 121 ? 8.267 -3.830 3.235 1.00 72.06 121 VAL A O 1
ATOM 857 N N . GLN A 1 122 ? 7.612 -3.013 1.249 1.00 70.88 122 GLN A N 1
ATOM 858 C CA . GLN A 1 122 ? 7.662 -1.607 1.625 1.00 70.88 122 GLN A CA 1
ATOM 859 C C . GLN A 1 122 ? 6.575 -1.269 2.646 1.00 70.88 122 GLN A C 1
ATOM 861 O O . GLN A 1 122 ? 6.900 -0.725 3.689 1.00 70.88 122 GLN A O 1
ATOM 866 N N . ALA A 1 123 ? 5.333 -1.715 2.449 1.00 70.00 123 ALA A N 1
ATOM 867 C CA . ALA A 1 123 ? 4.251 -1.565 3.419 1.00 70.00 123 ALA A CA 1
ATOM 868 C C . ALA A 1 123 ? 4.581 -2.236 4.761 1.00 70.00 123 ALA A C 1
ATOM 870 O O . ALA A 1 123 ? 4.254 -1.707 5.820 1.00 70.00 123 ALA A O 1
ATOM 871 N N . GLU A 1 124 ? 5.260 -3.388 4.747 1.00 75.69 124 GLU A N 1
ATOM 872 C CA . GLU A 1 124 ? 5.754 -4.025 5.972 1.00 75.69 124 GLU A CA 1
ATOM 873 C C . GLU A 1 124 ? 6.916 -3.243 6.608 1.00 75.69 124 GLU A C 1
ATOM 875 O O . GLU A 1 124 ? 6.968 -3.100 7.832 1.00 75.69 124 GLU A O 1
ATOM 880 N N . ARG A 1 125 ? 7.842 -2.699 5.806 1.00 73.88 125 ARG A N 1
ATOM 881 C CA . ARG A 1 125 ? 8.925 -1.827 6.291 1.00 73.88 125 ARG A CA 1
ATOM 882 C C . ARG A 1 125 ? 8.373 -0.545 6.905 1.00 73.88 125 ARG A C 1
ATOM 884 O O . ARG A 1 125 ? 8.808 -0.198 8.001 1.00 73.88 125 ARG A O 1
ATOM 891 N N . ASP A 1 126 ? 7.400 0.088 6.262 1.00 74.56 126 ASP A N 1
ATOM 892 C CA . ASP A 1 126 ? 6.726 1.305 6.713 1.00 74.56 126 ASP A CA 1
ATOM 893 C C . ASP A 1 126 ? 5.905 1.035 7.971 1.00 74.56 126 ASP A C 1
ATOM 895 O O . ASP A 1 126 ? 6.021 1.776 8.943 1.00 74.56 126 ASP A O 1
ATOM 899 N N . ARG A 1 127 ? 5.178 -0.091 8.035 1.00 76.06 127 ARG A N 1
ATOM 900 C CA . ARG A 1 127 ? 4.490 -0.540 9.256 1.00 76.06 127 ARG A CA 1
ATOM 901 C C . ARG A 1 127 ? 5.467 -0.700 10.421 1.00 76.06 127 ARG A C 1
ATOM 903 O O . ARG A 1 127 ? 5.208 -0.197 11.513 1.00 76.06 127 ARG A O 1
ATOM 910 N N . ARG A 1 128 ? 6.607 -1.368 10.205 1.00 79.88 128 ARG A N 1
ATOM 911 C CA . ARG A 1 128 ? 7.645 -1.544 11.239 1.00 79.88 128 ARG A CA 1
ATOM 912 C C . ARG A 1 128 ? 8.316 -0.228 11.615 1.00 79.88 128 ARG A C 1
ATOM 914 O O . ARG A 1 128 ? 8.634 -0.028 12.784 1.00 79.88 128 ARG A O 1
ATOM 921 N N . ALA A 1 129 ? 8.564 0.648 10.645 1.00 76.25 129 ALA A N 1
ATOM 922 C CA . ALA A 1 129 ? 9.138 1.966 10.881 1.00 76.25 129 ALA A CA 1
ATOM 923 C C . ALA A 1 129 ? 8.180 2.839 11.701 1.00 76.25 129 ALA A C 1
ATOM 925 O O . ALA A 1 129 ? 8.605 3.391 12.712 1.00 76.25 129 ALA A O 1
ATOM 926 N N . GLY A 1 130 ? 6.895 2.868 11.337 1.00 73.94 130 GLY A N 1
ATOM 927 C CA . GLY A 1 130 ? 5.835 3.546 12.077 1.00 73.94 130 GLY A CA 1
ATOM 928 C C . GLY A 1 130 ? 5.687 3.002 13.496 1.00 73.94 130 GLY A C 1
ATOM 929 O O . GLY A 1 130 ? 5.641 3.780 14.441 1.00 73.94 130 GLY A O 1
ATOM 930 N N . HIS A 1 131 ? 5.721 1.677 13.682 1.00 80.94 131 HIS A N 1
ATOM 931 C CA . HIS A 1 131 ? 5.698 1.081 15.021 1.00 80.94 131 HIS A CA 1
ATOM 932 C C . HIS A 1 131 ? 6.897 1.531 15.874 1.00 80.94 131 HIS A C 1
ATOM 934 O O . HIS A 1 131 ? 6.703 2.024 16.980 1.00 80.94 131 HIS A O 1
ATOM 940 N N . ARG A 1 132 ? 8.127 1.471 15.337 1.00 82.62 132 ARG A N 1
ATOM 941 C CA . ARG A 1 132 ? 9.326 1.962 16.046 1.00 82.62 132 ARG A CA 1
ATOM 942 C C . ARG A 1 132 ? 9.269 3.463 16.339 1.00 82.62 132 ARG A C 1
ATOM 944 O O . ARG A 1 132 ? 9.775 3.897 17.371 1.00 82.62 132 ARG A O 1
ATOM 951 N N . ALA A 1 133 ? 8.695 4.254 15.435 1.00 80.06 133 ALA A N 1
ATOM 952 C CA . ALA A 1 133 ? 8.546 5.692 15.614 1.00 80.06 133 ALA A CA 1
ATOM 953 C C . ALA A 1 133 ? 7.541 6.020 16.729 1.00 80.06 133 ALA A C 1
ATOM 955 O O . ALA A 1 133 ? 7.851 6.856 17.572 1.00 80.06 133 ALA A O 1
ATOM 956 N N . VAL A 1 134 ? 6.410 5.307 16.799 1.00 82.75 134 VAL A N 1
ATOM 957 C CA . VAL A 1 134 ? 5.439 5.431 17.900 1.00 82.75 134 VAL A CA 1
ATOM 958 C C . VAL A 1 134 ? 6.062 5.017 19.231 1.00 82.75 134 VAL A C 1
ATOM 960 O O . VAL A 1 134 ? 5.917 5.746 20.205 1.00 82.75 134 VAL A O 1
ATOM 963 N N . THR A 1 135 ? 6.806 3.906 19.281 1.00 83.44 135 THR A N 1
ATOM 964 C CA . THR A 1 135 ? 7.521 3.486 20.499 1.00 83.44 135 THR A CA 1
ATOM 965 C C . THR A 1 135 ? 8.488 4.564 20.982 1.00 83.44 135 THR A C 1
ATOM 967 O O . THR A 1 135 ? 8.511 4.874 22.170 1.00 83.44 135 THR A O 1
ATOM 970 N N . ARG A 1 136 ? 9.282 5.157 20.080 1.00 85.12 136 ARG A N 1
ATOM 971 C CA . ARG A 1 136 ? 10.207 6.238 20.445 1.00 85.12 136 ARG A CA 1
ATOM 972 C C . ARG A 1 136 ? 9.452 7.462 20.954 1.00 85.12 136 ARG A C 1
ATOM 974 O O . ARG A 1 136 ? 9.733 7.919 22.051 1.00 85.12 136 ARG A O 1
ATOM 981 N N . TRP A 1 137 ? 8.468 7.936 20.192 1.00 90.44 137 TRP A N 1
ATOM 982 C CA . TRP A 1 137 ? 7.669 9.098 20.567 1.00 90.44 137 TRP A CA 1
ATOM 983 C C . TRP A 1 137 ? 6.985 8.911 21.924 1.00 90.44 137 TRP A C 1
ATOM 985 O O . TRP A 1 137 ? 7.048 9.806 22.760 1.00 90.44 137 TRP A O 1
ATOM 995 N N . ALA A 1 138 ? 6.386 7.745 22.177 1.00 85.50 138 ALA A N 1
ATOM 996 C CA . ALA A 1 138 ? 5.736 7.463 23.449 1.00 85.50 138 ALA A CA 1
ATOM 997 C C . ALA A 1 138 ? 6.728 7.53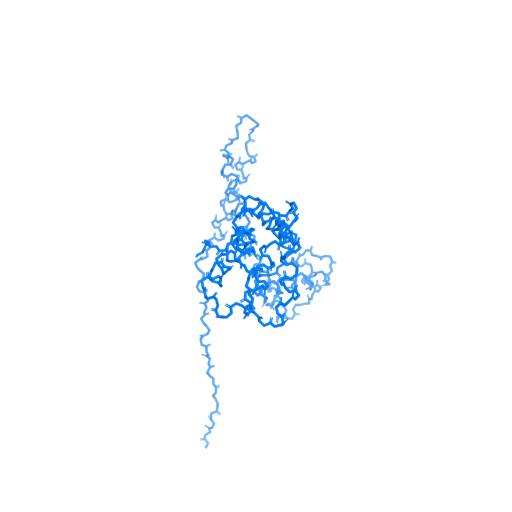4 24.617 1.00 85.50 138 ALA A C 1
ATOM 999 O O . ALA A 1 138 ? 6.414 8.114 25.653 1.00 85.50 138 ALA A O 1
ATOM 1000 N N . ASN A 1 139 ? 7.942 7.010 24.429 1.00 83.88 139 ASN A N 1
ATOM 1001 C CA . ASN A 1 139 ? 8.992 7.082 25.439 1.00 83.88 139 ASN A CA 1
ATOM 1002 C C . ASN A 1 139 ? 9.518 8.518 25.640 1.00 83.88 139 ASN A C 1
ATOM 1004 O O . ASN A 1 139 ? 9.698 8.938 26.784 1.00 83.88 139 ASN A O 1
ATOM 1008 N N . ASP A 1 140 ? 9.651 9.308 24.574 1.00 81.12 140 ASP A N 1
ATOM 1009 C CA . ASP A 1 140 ? 10.037 10.725 24.658 1.00 81.12 140 ASP A CA 1
ATOM 1010 C C . ASP A 1 140 ? 8.945 11.592 25.328 1.00 81.12 140 ASP A C 1
ATOM 1012 O O . ASP A 1 140 ? 9.255 12.567 26.008 1.00 81.12 140 ASP A O 1
ATOM 1016 N N . ASN A 1 141 ? 7.667 11.210 25.198 1.00 84.56 141 ASN A N 1
ATOM 1017 C CA . ASN A 1 141 ? 6.496 11.943 25.711 1.00 84.56 141 ASN A CA 1
ATOM 1018 C C . ASN A 1 141 ? 5.869 11.278 26.950 1.00 84.56 141 ASN A C 1
ATOM 1020 O O . ASN A 1 141 ? 4.713 11.523 27.305 1.00 84.56 141 ASN A O 1
ATOM 1024 N N . THR A 1 142 ? 6.638 10.429 27.634 1.00 88.56 142 THR A N 1
ATOM 1025 C CA . THR A 1 142 ? 6.151 9.586 28.732 1.00 88.56 142 THR A CA 1
ATOM 1026 C C . THR A 1 142 ? 5.464 10.380 29.845 1.00 88.56 142 THR A C 1
ATOM 1028 O O . THR A 1 142 ? 4.460 9.929 30.396 1.00 88.56 142 THR A O 1
ATOM 1031 N N . ALA A 1 143 ? 5.999 11.551 30.205 1.00 85.81 143 ALA A N 1
ATOM 1032 C CA . ALA A 1 143 ? 5.463 12.359 31.298 1.00 85.81 143 ALA A CA 1
ATOM 1033 C C . ALA A 1 143 ? 4.021 12.815 31.020 1.00 85.81 143 ALA A C 1
ATOM 1035 O O . ALA A 1 143 ? 3.148 12.646 31.874 1.00 85.81 143 ALA A O 1
ATOM 1036 N N . ASP A 1 144 ? 3.756 13.315 29.812 1.00 82.38 144 ASP A N 1
ATOM 1037 C CA . ASP A 1 144 ? 2.431 13.791 29.415 1.00 82.38 144 ASP A CA 1
ATOM 1038 C C . ASP A 1 144 ? 1.434 12.644 29.258 1.00 82.38 144 ASP A C 1
ATOM 1040 O O . ASP A 1 144 ? 0.304 12.737 29.745 1.00 82.38 144 ASP A O 1
ATOM 1044 N N . LEU A 1 145 ? 1.868 11.526 28.667 1.00 85.94 145 LEU A N 1
ATOM 1045 C CA . LEU A 1 145 ? 1.042 10.324 28.536 1.00 85.94 145 LEU A CA 1
ATOM 1046 C C . LEU A 1 145 ? 0.644 9.757 29.905 1.00 85.94 145 LEU A C 1
ATOM 1048 O O . LEU A 1 145 ? -0.521 9.416 30.115 1.00 85.94 145 LEU A O 1
ATOM 1052 N N . ARG A 1 146 ? 1.579 9.703 30.865 1.00 93.50 146 ARG A N 1
ATOM 1053 C CA . ARG A 1 146 ? 1.291 9.255 32.238 1.00 93.50 146 ARG A CA 1
ATOM 1054 C C . ARG A 1 146 ? 0.418 10.243 33.002 1.00 93.50 146 ARG A C 1
ATOM 1056 O O . ARG A 1 146 ? -0.450 9.807 33.753 1.00 93.50 146 ARG A O 1
ATOM 1063 N N . ARG A 1 147 ? 0.604 11.553 32.808 1.00 90.62 147 ARG A N 1
ATOM 1064 C CA . ARG A 1 147 ? -0.261 12.580 33.408 1.00 90.62 147 ARG A CA 1
ATOM 1065 C C . ARG A 1 147 ? -1.709 12.396 32.953 1.00 90.62 147 ARG A C 1
ATOM 1067 O O . ARG A 1 147 ? -2.602 12.363 33.796 1.00 90.62 147 ARG A O 1
ATOM 1074 N N . LEU A 1 148 ? -1.932 12.243 31.646 1.00 90.81 148 LEU A N 1
ATOM 1075 C CA . LEU A 1 148 ? -3.266 12.051 31.076 1.00 90.81 148 LEU A CA 1
ATOM 1076 C C . LEU A 1 148 ? -3.893 10.726 31.535 1.00 90.81 148 LEU A C 1
ATOM 1078 O O . LEU A 1 148 ? -5.039 10.703 31.977 1.00 90.81 148 LEU A O 1
ATOM 1082 N N . ALA A 1 149 ? -3.125 9.635 31.511 1.00 91.88 149 ALA A N 1
ATOM 1083 C CA . ALA A 1 149 ? -3.572 8.338 32.009 1.00 91.88 149 ALA A CA 1
ATOM 1084 C C . ALA A 1 149 ? -3.937 8.384 33.504 1.00 91.88 149 ALA A C 1
ATOM 1086 O O . ALA A 1 149 ? -4.983 7.874 33.898 1.00 91.88 149 ALA A O 1
ATOM 1087 N N . GLY A 1 150 ? -3.127 9.064 34.321 1.00 92.19 150 GLY A N 1
ATOM 1088 C CA . GLY A 1 150 ? -3.393 9.278 35.742 1.00 92.19 150 GLY A CA 1
ATOM 1089 C C . GLY A 1 150 ? -4.703 10.027 35.992 1.00 92.19 150 GLY A C 1
ATOM 1090 O O . GLY A 1 150 ? -5.503 9.582 36.813 1.00 92.19 150 GLY A O 1
ATOM 1091 N N . GLN A 1 151 ? -4.959 11.106 35.240 1.00 92.44 151 GLN A N 1
ATOM 1092 C CA . GLN A 1 151 ? -6.217 11.864 35.311 1.00 92.44 151 GLN A CA 1
ATOM 1093 C C . GLN A 1 151 ? -7.435 10.982 35.015 1.00 92.44 151 GLN A C 1
ATOM 1095 O O . GLN A 1 151 ? -8.409 11.034 35.757 1.00 92.44 151 GLN A O 1
ATOM 1100 N N . ILE A 1 152 ? -7.359 10.137 33.983 1.00 93.06 152 ILE A N 1
ATOM 1101 C CA . ILE A 1 152 ? -8.450 9.231 33.597 1.00 93.06 152 ILE A CA 1
ATOM 1102 C C . ILE A 1 152 ? -8.680 8.156 34.665 1.00 93.06 152 ILE A C 1
ATOM 1104 O O . ILE A 1 152 ? -9.818 7.894 35.035 1.00 93.06 152 ILE A O 1
ATOM 1108 N N . THR A 1 153 ? -7.615 7.552 35.203 1.00 93.44 153 THR A N 1
ATOM 1109 C CA . THR A 1 153 ? -7.745 6.511 36.243 1.00 93.44 153 THR A CA 1
ATOM 1110 C C . THR A 1 153 ? -8.251 7.035 37.587 1.00 93.44 153 THR A C 1
ATOM 1112 O O . THR A 1 153 ? -8.659 6.240 38.427 1.00 93.44 153 THR A O 1
ATOM 1115 N N . ALA A 1 154 ? -8.219 8.353 37.800 1.00 93.00 154 ALA A N 1
ATOM 1116 C CA . ALA A 1 154 ? -8.743 8.994 39.001 1.00 93.00 154 ALA A CA 1
ATOM 1117 C C . ALA A 1 154 ? -10.245 9.327 38.908 1.00 93.00 154 ALA A C 1
ATOM 1119 O O . ALA A 1 154 ? -10.827 9.742 39.910 1.00 93.00 154 ALA A O 1
ATOM 1120 N N . LEU A 1 155 ? -10.868 9.165 37.734 1.00 92.56 155 LEU A N 1
ATOM 1121 C CA . LEU A 1 155 ? -12.301 9.387 37.553 1.00 92.56 155 LEU A CA 1
ATOM 1122 C C . LEU A 1 155 ? -13.105 8.285 38.250 1.00 92.56 155 LEU A C 1
ATOM 1124 O O . LEU A 1 155 ? -12.827 7.096 38.095 1.00 92.56 155 LEU A O 1
ATOM 1128 N N . THR A 1 156 ? -14.117 8.689 39.013 1.00 87.75 156 THR A N 1
ATOM 1129 C CA . THR A 1 156 ? -14.990 7.788 39.785 1.00 87.75 156 THR A CA 1
ATOM 1130 C C . THR A 1 156 ? -16.410 7.710 39.229 1.00 87.75 156 THR A C 1
ATOM 1132 O O . THR A 1 156 ? -17.221 6.933 39.725 1.00 87.75 156 THR A O 1
ATOM 1135 N N . ASP A 1 157 ? -16.707 8.507 38.207 1.00 90.12 157 ASP A N 1
ATOM 1136 C CA . ASP A 1 157 ? -18.017 8.695 37.585 1.00 90.12 157 ASP A CA 1
ATOM 1137 C C . ASP A 1 157 ? -18.153 7.969 36.235 1.00 90.12 157 ASP A C 1
ATOM 1139 O O . ASP A 1 157 ? -19.086 8.226 35.480 1.00 90.12 157 ASP A O 1
ATOM 1143 N N . LEU A 1 158 ? -17.238 7.044 35.930 1.00 87.75 158 LEU A N 1
ATOM 1144 C CA . LEU A 1 158 ? -17.270 6.243 34.707 1.00 87.75 158 LEU A CA 1
ATOM 1145 C C . LEU A 1 158 ? -18.159 5.004 34.856 1.00 87.75 158 LEU A C 1
ATOM 1147 O O . LEU A 1 158 ? -18.255 4.408 35.929 1.00 87.75 158 LEU A O 1
ATOM 1151 N N . ASP A 1 159 ? -18.776 4.587 33.748 1.00 85.50 159 ASP A N 1
ATOM 1152 C CA . ASP A 1 159 ? -19.592 3.370 33.691 1.00 85.50 159 ASP A CA 1
ATOM 1153 C C . ASP A 1 159 ? -18.774 2.111 34.047 1.00 85.50 159 ASP A C 1
ATOM 1155 O O . ASP A 1 159 ? -17.575 2.016 33.772 1.00 85.50 159 ASP A O 1
ATOM 1159 N N . ALA A 1 160 ? -19.439 1.095 34.602 1.00 84.38 160 ALA A N 1
ATOM 1160 C CA . ALA A 1 160 ? -18.836 -0.177 34.993 1.00 84.38 160 ALA A CA 1
ATOM 1161 C C . ALA A 1 160 ? -18.135 -0.887 33.819 1.00 84.38 160 ALA A C 1
ATOM 1163 O O . ALA A 1 160 ? -17.139 -1.585 34.025 1.00 84.38 160 ALA A O 1
ATOM 1164 N N . ALA A 1 161 ? -18.597 -0.665 32.581 1.00 86.94 161 ALA A N 1
ATOM 1165 C CA . ALA A 1 161 ? -17.951 -1.170 31.371 1.00 86.94 161 ALA A CA 1
ATOM 1166 C C . ALA A 1 161 ? -16.519 -0.631 31.161 1.00 86.94 161 ALA A C 1
ATOM 1168 O O . ALA A 1 161 ? -15.725 -1.270 30.473 1.00 86.94 161 ALA A O 1
ATOM 1169 N N . ALA A 1 162 ? -16.155 0.507 31.767 1.00 88.06 162 ALA A N 1
ATOM 1170 C CA . ALA A 1 162 ? -14.813 1.086 31.672 1.00 88.06 162 ALA A CA 1
ATOM 1171 C C . ALA A 1 162 ? -13.776 0.368 32.554 1.00 88.06 162 ALA A C 1
ATOM 1173 O O . ALA A 1 162 ? -12.574 0.550 32.354 1.00 88.06 162 ALA A O 1
ATOM 1174 N N . GLY A 1 163 ? -14.213 -0.455 33.518 1.00 89.69 163 GLY A N 1
ATOM 1175 C CA . GLY A 1 163 ? -13.350 -1.015 34.563 1.00 89.69 163 GLY A CA 1
ATOM 1176 C C . GLY A 1 163 ? -12.144 -1.796 34.032 1.00 89.69 163 GLY A C 1
ATOM 1177 O O . GLY A 1 163 ? -11.029 -1.615 34.519 1.00 89.69 163 GLY A O 1
ATOM 1178 N N . GLU A 1 164 ? -12.329 -2.613 32.991 1.00 91.62 164 GLU A N 1
ATOM 1179 C CA . GLU A 1 164 ? -11.225 -3.363 32.379 1.00 91.62 164 GLU A CA 1
ATOM 1180 C C . GLU A 1 164 ? -10.225 -2.437 31.665 1.00 91.62 164 GLU A C 1
ATOM 1182 O O . GLU A 1 164 ? -9.009 -2.590 31.813 1.00 91.62 164 GLU A O 1
ATOM 1187 N N . THR A 1 165 ? -10.723 -1.441 30.929 1.00 92.00 165 THR A N 1
ATOM 1188 C CA . THR A 1 165 ? -9.893 -0.443 30.241 1.00 92.00 165 THR A CA 1
ATOM 1189 C C . THR A 1 165 ? -9.074 0.377 31.242 1.00 92.00 165 THR A C 1
ATOM 1191 O O . THR A 1 165 ? -7.869 0.553 31.048 1.00 92.00 165 THR A O 1
ATOM 1194 N N . LEU A 1 166 ? -9.688 0.806 32.351 1.00 92.81 166 LEU A N 1
ATOM 1195 C CA . LEU A 1 166 ? -9.015 1.536 33.429 1.00 92.81 166 LEU A CA 1
ATOM 1196 C C . LEU A 1 166 ? -7.972 0.677 34.147 1.00 92.81 166 LEU A C 1
ATOM 1198 O O . LEU A 1 166 ? -6.883 1.171 34.429 1.00 92.81 166 LEU A O 1
ATOM 1202 N N . ALA A 1 167 ? -8.252 -0.606 34.396 1.00 92.44 167 ALA A N 1
ATOM 1203 C CA . ALA A 1 167 ? -7.292 -1.515 35.021 1.00 92.44 167 ALA A CA 1
ATOM 1204 C C . ALA A 1 167 ? -6.033 -1.704 34.157 1.00 92.44 167 ALA A C 1
ATOM 1206 O O . ALA A 1 167 ? -4.914 -1.653 34.671 1.00 92.44 167 ALA A O 1
ATOM 1207 N N . ARG A 1 168 ? -6.196 -1.862 32.834 1.00 93.38 168 ARG A N 1
ATOM 1208 C CA . ARG A 1 168 ? -5.062 -1.946 31.896 1.00 93.38 168 ARG A CA 1
ATOM 1209 C C . ARG A 1 168 ? -4.281 -0.632 31.829 1.00 93.38 168 ARG A C 1
ATOM 1211 O O . ARG A 1 168 ? -3.052 -0.660 31.849 1.00 93.38 168 ARG A O 1
ATOM 1218 N N . LEU A 1 169 ? -4.979 0.507 31.785 1.00 93.88 169 LEU A N 1
ATOM 1219 C CA . LEU A 1 169 ? -4.357 1.833 31.782 1.00 93.88 169 LEU A CA 1
ATOM 1220 C C . LEU A 1 169 ? -3.571 2.089 33.076 1.00 93.88 169 LEU A C 1
ATOM 1222 O O . LEU A 1 169 ? -2.434 2.548 33.020 1.00 93.88 169 LEU A O 1
ATOM 1226 N N . HIS A 1 170 ? -4.139 1.719 34.226 1.00 93.62 170 HIS A N 1
ATOM 1227 C CA . HIS A 1 170 ? -3.484 1.819 35.526 1.00 93.62 170 HIS A CA 1
ATOM 1228 C C . HIS A 1 170 ? -2.252 0.910 35.620 1.00 93.62 170 HIS A C 1
ATOM 1230 O O . HIS A 1 170 ? -1.200 1.353 36.072 1.00 93.62 170 HIS A O 1
ATOM 1236 N N . GLY A 1 171 ? -2.340 -0.332 35.129 1.00 92.50 171 GLY A N 1
ATOM 1237 C CA . GLY A 1 171 ? -1.191 -1.239 35.060 1.00 92.50 171 GLY A CA 1
ATOM 1238 C C . GLY A 1 171 ? -0.032 -0.668 34.234 1.00 92.50 171 GLY A C 1
ATOM 1239 O O . GLY A 1 171 ? 1.122 -0.748 34.651 1.00 92.50 171 GLY A O 1
ATOM 1240 N N . ALA A 1 172 ? -0.337 -0.016 33.108 1.00 91.75 172 ALA A N 1
ATOM 1241 C CA . ALA A 1 172 ? 0.663 0.595 32.234 1.00 91.75 172 ALA A CA 1
ATOM 1242 C C . ALA A 1 172 ? 1.354 1.837 32.837 1.00 91.75 172 ALA A C 1
ATOM 1244 O O . ALA A 1 172 ? 2.451 2.188 32.405 1.00 91.75 172 ALA A O 1
ATOM 1245 N N . LEU A 1 173 ? 0.774 2.493 33.853 1.00 91.56 173 LEU A N 1
ATOM 1246 C CA . LEU A 1 173 ? 1.418 3.632 34.530 1.00 91.56 173 LEU A CA 1
ATOM 1247 C C . LEU A 1 173 ? 2.737 3.242 35.212 1.00 91.56 173 LEU A C 1
ATOM 1249 O O . LEU A 1 173 ? 3.643 4.072 35.305 1.00 91.56 173 LEU A O 1
ATOM 1253 N N . GLY A 1 174 ? 2.837 1.995 35.681 1.00 88.44 174 GLY A N 1
ATOM 1254 C CA . GLY A 1 174 ? 4.027 1.456 36.339 1.00 88.44 174 GLY A CA 1
ATOM 1255 C C . GLY A 1 174 ? 5.078 0.881 35.385 1.00 88.44 174 GLY A C 1
ATOM 1256 O O . GLY A 1 174 ? 6.169 0.534 35.838 1.00 88.44 174 GLY A O 1
ATOM 1257 N N . ASP A 1 175 ? 4.776 0.769 34.088 1.00 89.75 175 ASP A N 1
ATOM 1258 C CA . ASP A 1 175 ? 5.706 0.197 33.115 1.00 89.75 175 ASP A CA 1
ATOM 1259 C C . ASP A 1 175 ? 6.832 1.188 32.784 1.00 89.75 175 ASP A C 1
ATOM 1261 O O . ASP A 1 175 ? 6.625 2.404 32.715 1.00 89.75 175 ASP A O 1
ATOM 1265 N N . ARG A 1 176 ? 8.046 0.667 32.576 1.00 86.50 176 ARG A N 1
ATOM 1266 C CA . ARG A 1 176 ? 9.192 1.450 32.101 1.00 86.50 176 ARG A CA 1
ATOM 1267 C C . ARG A 1 176 ? 9.019 1.867 30.645 1.00 86.50 176 ARG A C 1
ATOM 1269 O O . ARG A 1 176 ? 9.515 2.935 30.299 1.00 86.50 176 ARG A O 1
ATOM 1276 N N . ASP A 1 177 ? 8.339 1.055 29.837 1.00 88.19 177 ASP A N 1
ATOM 1277 C CA . ASP A 1 177 ? 8.027 1.371 28.443 1.00 88.19 177 ASP A CA 1
ATOM 1278 C C . ASP A 1 177 ? 6.639 2.016 28.326 1.00 88.19 177 ASP A C 1
ATOM 1280 O O . ASP A 1 177 ? 5.620 1.429 28.685 1.00 88.19 177 ASP A O 1
ATOM 1284 N N . ALA A 1 178 ? 6.595 3.235 27.790 1.00 87.94 178 ALA A N 1
ATOM 1285 C CA . ALA A 1 178 ? 5.353 3.976 27.589 1.00 87.94 178 ALA A CA 1
ATOM 1286 C C . ALA A 1 178 ? 4.621 3.608 26.283 1.00 87.94 178 ALA A C 1
ATOM 1288 O O . ALA A 1 178 ? 3.556 4.163 26.005 1.00 87.94 178 ALA A O 1
ATOM 1289 N N . SER A 1 179 ? 5.155 2.685 25.474 1.00 87.06 179 SER A N 1
ATOM 1290 C CA . SER A 1 179 ? 4.640 2.369 24.132 1.00 87.06 179 SER A CA 1
ATOM 1291 C C . SER A 1 179 ? 3.186 1.883 24.091 1.00 87.06 179 SER A C 1
ATOM 1293 O O . SER A 1 179 ? 2.511 2.063 23.074 1.00 87.06 179 SER A O 1
ATOM 1295 N N . ALA A 1 180 ? 2.674 1.324 25.191 1.00 90.62 180 ALA A N 1
ATOM 1296 C CA . ALA A 1 180 ? 1.286 0.880 25.306 1.00 90.62 180 ALA A CA 1
ATOM 1297 C C . ALA A 1 180 ? 0.292 2.018 25.612 1.00 90.62 180 ALA A C 1
ATOM 1299 O O . ALA A 1 180 ? -0.892 1.899 25.281 1.00 90.62 180 ALA A O 1
ATOM 1300 N N . LEU A 1 181 ? 0.746 3.124 26.219 1.00 90.62 181 LEU A N 1
ATOM 1301 C CA . LEU A 1 181 ? -0.134 4.196 26.704 1.00 90.62 181 LEU A CA 1
ATOM 1302 C C . LEU A 1 181 ? -0.994 4.834 25.601 1.00 90.62 181 LEU A C 1
ATOM 1304 O O . LEU A 1 181 ? -2.191 4.983 25.837 1.00 90.62 181 LEU A O 1
ATOM 1308 N N . PRO A 1 182 ? -0.484 5.155 24.393 1.00 89.56 182 PRO A N 1
ATOM 1309 C CA . PRO A 1 182 ? -1.306 5.782 23.355 1.00 89.56 182 PRO A CA 1
ATOM 1310 C C . PRO A 1 182 ? -2.507 4.925 22.933 1.00 89.56 182 PRO A C 1
ATOM 1312 O O . PRO A 1 182 ? -3.612 5.437 22.772 1.00 89.56 182 PRO A O 1
ATOM 1315 N N . ALA A 1 183 ? -2.320 3.606 22.810 1.00 87.94 183 ALA A N 1
ATOM 1316 C CA . ALA A 1 183 ? -3.398 2.688 22.444 1.00 87.94 183 ALA A CA 1
ATOM 1317 C C . ALA A 1 183 ? -4.423 2.515 23.577 1.00 87.94 183 ALA A C 1
ATOM 1319 O O . ALA A 1 183 ? -5.625 2.451 23.321 1.00 87.94 183 ALA A O 1
ATOM 1320 N N . LEU A 1 184 ? -3.959 2.464 24.829 1.00 93.00 184 LEU A N 1
ATOM 1321 C CA . LEU A 1 184 ? -4.833 2.356 25.999 1.00 93.00 184 LEU A CA 1
ATOM 1322 C C . LEU A 1 184 ? -5.651 3.635 26.225 1.00 93.00 184 LEU A C 1
ATOM 1324 O O . LEU A 1 184 ? -6.836 3.551 26.541 1.00 93.00 184 LEU A O 1
ATOM 1328 N N . LEU A 1 185 ? -5.053 4.808 25.999 1.00 89.69 185 LEU A N 1
ATOM 1329 C CA . LEU A 1 185 ? -5.750 6.096 26.017 1.00 89.69 185 LEU A CA 1
ATOM 1330 C C . LEU A 1 185 ? -6.828 6.157 24.927 1.00 89.69 185 LEU A C 1
ATOM 1332 O O . LEU A 1 185 ? -7.974 6.489 25.224 1.00 89.69 185 LEU A O 1
ATOM 1336 N N . ALA A 1 186 ? -6.500 5.758 23.694 1.00 90.75 186 ALA A N 1
ATOM 1337 C CA . ALA A 1 186 ? -7.470 5.697 22.600 1.0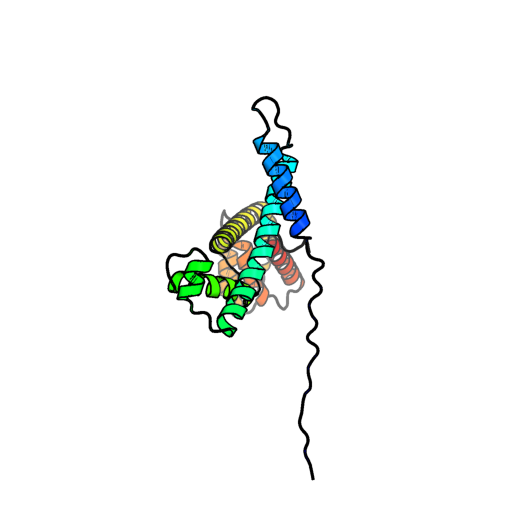0 90.75 186 ALA A CA 1
ATOM 1338 C C . ALA A 1 186 ? -8.646 4.748 22.910 1.00 90.75 186 ALA A C 1
ATOM 1340 O O . ALA A 1 186 ? -9.791 5.066 22.602 1.00 90.75 186 ALA A O 1
ATOM 1341 N N . ALA A 1 187 ? -8.398 3.614 23.575 1.00 91.38 187 ALA A N 1
ATOM 1342 C CA . ALA A 1 187 ? -9.462 2.708 24.016 1.00 91.38 187 ALA A CA 1
ATOM 1343 C C . ALA A 1 187 ? -10.368 3.337 25.095 1.00 91.38 187 ALA A C 1
ATOM 1345 O O . ALA A 1 187 ? -11.589 3.169 25.057 1.00 91.38 187 ALA A O 1
ATOM 1346 N N . ALA A 1 188 ? -9.790 4.109 26.024 1.00 91.69 188 ALA A N 1
ATOM 1347 C CA . ALA A 1 188 ? -10.532 4.803 27.078 1.00 91.69 188 ALA A CA 1
ATOM 1348 C C . ALA A 1 188 ? -11.466 5.903 26.540 1.00 91.69 188 ALA A C 1
ATOM 1350 O O . ALA A 1 188 ? -12.472 6.212 27.177 1.00 91.69 188 ALA A O 1
ATOM 1351 N N . ARG A 1 189 ? -11.189 6.448 25.345 1.00 92.31 189 ARG A N 1
ATOM 1352 C CA . ARG A 1 189 ? -11.949 7.540 24.713 1.00 92.31 189 ARG A CA 1
ATOM 1353 C C . ARG A 1 189 ? -13.460 7.313 24.659 1.00 92.31 189 ARG A C 1
ATOM 1355 O O . ARG A 1 189 ? -14.227 8.260 24.832 1.00 92.31 189 ARG A O 1
ATOM 1362 N N . SER A 1 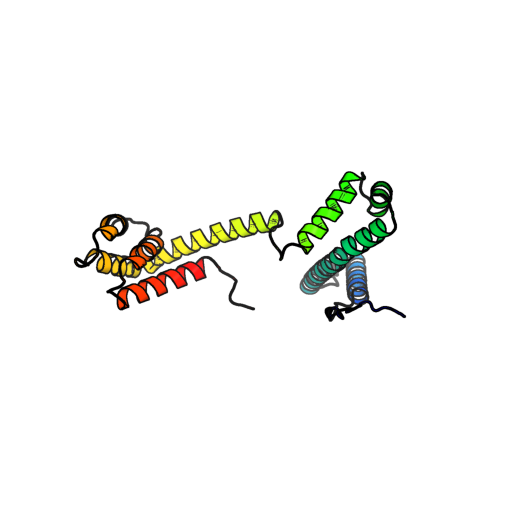190 ? -13.886 6.074 24.406 1.00 90.94 190 SER A N 1
ATOM 1363 C CA . SER A 1 190 ? -15.304 5.716 24.263 1.00 90.94 190 SER A CA 1
ATOM 1364 C C . SER A 1 190 ? -16.104 5.859 25.564 1.00 90.94 190 SER A C 1
ATOM 1366 O O . SER A 1 190 ? -17.310 6.100 25.506 1.00 90.94 190 SER A O 1
ATOM 1368 N N . HIS A 1 191 ? -15.427 5.792 26.715 1.00 90.06 191 HIS A N 1
ATOM 1369 C CA . HIS A 1 191 ? -16.024 5.880 28.048 1.00 90.06 191 HIS A CA 1
ATOM 1370 C C . HIS A 1 191 ? -16.059 7.311 28.611 1.00 90.06 191 HIS A C 1
ATOM 1372 O O . HIS A 1 191 ? -16.644 7.535 29.662 1.00 90.06 191 HIS A O 1
ATOM 1378 N N . LEU A 1 192 ? -15.457 8.286 27.923 1.00 89.94 192 LEU A N 1
ATOM 1379 C CA . LEU A 1 192 ? -15.286 9.667 28.398 1.00 89.94 192 LEU A CA 1
ATOM 1380 C C . LEU A 1 192 ? -16.289 10.647 27.767 1.00 89.94 192 LEU A C 1
ATOM 1382 O O . LEU A 1 192 ? -15.948 11.802 27.506 1.00 89.94 192 LEU A O 1
ATOM 1386 N N . GLN A 1 193 ? -17.517 10.191 27.498 1.00 85.75 193 GLN A N 1
ATOM 1387 C CA . GLN A 1 193 ? -18.557 11.000 26.839 1.00 85.75 193 GLN A CA 1
ATOM 1388 C C . GLN A 1 193 ? -18.888 12.272 27.638 1.00 85.75 193 GLN A C 1
ATOM 1390 O O . GLN A 1 193 ? -19.029 13.342 27.052 1.00 85.75 193 GLN A O 1
ATOM 1395 N N . ASP A 1 194 ? -18.900 12.168 28.970 1.00 90.00 194 ASP A N 1
ATOM 1396 C CA . ASP A 1 194 ? -19.183 13.282 29.885 1.00 90.00 194 ASP A CA 1
ATOM 1397 C C . ASP A 1 194 ? -17.935 14.124 30.231 1.00 90.00 194 ASP A C 1
ATOM 1399 O O . ASP A 1 194 ? -18.018 15.110 30.962 1.00 90.00 194 ASP A O 1
ATOM 1403 N N . HIS A 1 195 ? -16.771 13.778 29.663 1.00 90.94 195 HIS A N 1
ATOM 1404 C CA . HIS A 1 195 ? -15.474 14.417 29.924 1.00 90.94 195 HIS A CA 1
ATOM 1405 C C . HIS A 1 195 ? -14.849 14.976 28.631 1.00 90.94 195 HIS A C 1
ATOM 1407 O O . HIS A 1 195 ? -13.812 14.479 28.169 1.00 90.94 195 HIS A O 1
ATOM 1413 N N . PRO A 1 196 ? -15.436 16.025 28.018 1.00 89.19 196 PRO A N 1
ATOM 1414 C CA . PRO A 1 196 ? -15.039 16.507 26.691 1.00 89.19 196 PRO A CA 1
ATOM 1415 C C . PRO A 1 196 ? -13.585 16.998 26.627 1.00 89.19 196 PRO A C 1
ATOM 1417 O O . PRO A 1 196 ? -12.895 16.732 25.647 1.00 89.19 196 PRO A O 1
ATOM 1420 N N . GLY A 1 197 ? -13.078 17.636 27.688 1.00 87.25 197 GLY A N 1
ATOM 1421 C CA . GLY A 1 197 ? -11.695 18.130 27.723 1.00 87.25 197 GLY A CA 1
ATOM 1422 C C . GLY A 1 197 ? -10.631 17.026 27.793 1.00 87.25 197 GLY A C 1
ATOM 1423 O O . GLY A 1 197 ? -9.518 17.212 27.302 1.00 87.25 197 GLY A O 1
ATOM 1424 N N . LEU A 1 198 ? -10.951 15.868 28.384 1.00 89.50 198 LEU A N 1
ATOM 1425 C CA . LEU A 1 198 ? -10.063 14.696 28.373 1.00 89.50 198 LEU A CA 1
ATOM 1426 C C . LEU A 1 198 ? -10.174 13.946 27.046 1.00 89.50 198 LEU A C 1
ATOM 1428 O O . LEU A 1 198 ? -9.162 13.526 26.489 1.00 89.50 198 LEU A O 1
ATOM 1432 N N . SER A 1 199 ? -11.391 13.844 26.518 1.00 91.69 199 SER A N 1
ATOM 1433 C CA . SER A 1 199 ? -11.665 13.310 25.188 1.00 91.69 199 SER A CA 1
ATOM 1434 C C . SER A 1 199 ? -10.862 14.028 24.093 1.00 91.69 199 SER A C 1
ATOM 1436 O O . SER A 1 199 ? -10.182 13.364 23.318 1.00 91.69 199 SER A O 1
ATOM 1438 N N . GLU A 1 200 ? -10.831 15.365 24.088 1.00 85.31 200 GLU A N 1
ATOM 1439 C CA . GLU A 1 200 ? -10.055 16.166 23.123 1.00 85.31 200 GLU A CA 1
ATOM 1440 C C . GLU A 1 200 ? -8.534 15.954 23.248 1.00 85.31 200 GLU A C 1
ATOM 1442 O O . GLU A 1 200 ? -7.815 15.855 22.247 1.00 85.31 200 GLU A O 1
ATOM 1447 N N . GLN A 1 201 ? -8.025 15.828 24.478 1.00 75.56 201 GLN A N 1
ATOM 1448 C CA . GLN A 1 201 ? -6.610 15.527 24.717 1.00 75.56 201 GLN A CA 1
ATOM 1449 C C . GLN A 1 201 ? -6.228 14.136 24.188 1.00 75.56 201 GLN A C 1
ATOM 1451 O O . GLN A 1 201 ? -5.169 13.979 23.575 1.00 75.56 201 GLN A O 1
ATOM 1456 N N . ILE A 1 202 ? -7.093 13.134 24.373 1.00 89.00 202 ILE A N 1
ATOM 1457 C CA . ILE A 1 202 ? -6.894 11.789 23.813 1.00 89.00 202 ILE A CA 1
ATOM 1458 C C . ILE A 1 202 ? -6.979 11.814 22.287 1.00 89.00 202 ILE A C 1
ATOM 1460 O O . ILE A 1 202 ? -6.162 11.169 21.627 1.00 89.00 202 ILE A O 1
ATOM 1464 N N . ASP A 1 203 ? -7.920 12.568 21.719 1.00 86.44 203 ASP A N 1
ATOM 1465 C CA . ASP A 1 203 ? -8.073 12.703 20.269 1.00 86.44 203 ASP A CA 1
ATOM 1466 C C . ASP A 1 203 ? -6.812 13.342 19.654 1.00 86.44 203 ASP A C 1
ATOM 1468 O O . ASP A 1 203 ? -6.307 12.861 18.639 1.00 86.44 203 ASP A O 1
ATOM 1472 N N . THR A 1 204 ? -6.213 14.332 20.328 1.00 80.81 204 THR A N 1
ATOM 1473 C CA . THR A 1 204 ? -4.927 14.944 19.938 1.00 80.81 204 THR A CA 1
ATOM 1474 C C . THR A 1 204 ? -3.774 13.934 19.966 1.00 80.81 204 THR A C 1
ATOM 1476 O O . THR A 1 204 ? -3.013 13.825 19.002 1.00 80.81 204 THR A O 1
ATOM 1479 N N . VAL A 1 205 ? -3.657 13.154 21.048 1.00 82.12 205 VAL A N 1
ATOM 1480 C CA . VAL A 1 205 ? -2.649 12.084 21.186 1.00 82.12 205 VAL A CA 1
ATOM 1481 C C . VAL A 1 205 ? -2.816 11.015 20.102 1.00 82.12 205 VAL A C 1
ATOM 1483 O O . VAL A 1 205 ? -1.831 10.571 19.503 1.00 82.12 205 VAL A O 1
ATOM 1486 N N . THR A 1 206 ? -4.057 10.623 19.819 1.00 84.88 206 THR A N 1
ATOM 1487 C CA . THR A 1 206 ? -4.396 9.611 18.811 1.00 84.88 206 THR A CA 1
ATOM 1488 C C . THR A 1 206 ? -4.059 10.117 17.411 1.00 84.88 206 THR A C 1
ATOM 1490 O O . THR A 1 206 ? -3.330 9.444 16.683 1.00 84.88 206 THR A O 1
ATOM 1493 N N . ALA A 1 207 ? -4.468 11.343 17.072 1.00 78.56 207 ALA A N 1
ATOM 1494 C CA . ALA A 1 207 ? -4.158 11.972 15.791 1.00 78.56 207 ALA A CA 1
ATOM 1495 C C . ALA A 1 207 ? -2.645 12.086 15.558 1.00 78.56 207 ALA A C 1
ATOM 1497 O O . ALA A 1 207 ? -2.158 11.765 14.474 1.00 78.56 207 ALA A O 1
ATOM 1498 N N . HIS A 1 208 ? -1.880 12.481 16.578 1.00 77.62 208 HIS A N 1
ATOM 1499 C CA . HIS A 1 208 ? -0.426 12.570 16.471 1.00 77.62 208 HIS A CA 1
ATOM 1500 C C . HIS A 1 208 ? 0.233 11.189 16.307 1.00 77.62 208 HIS A C 1
ATOM 1502 O O . HIS A 1 208 ? 1.111 11.006 15.463 1.00 77.62 208 HIS A O 1
ATOM 1508 N N . THR A 1 209 ? -0.241 10.180 17.043 1.00 79.94 209 THR A N 1
ATOM 1509 C CA . THR A 1 209 ? 0.223 8.789 16.904 1.00 79.94 209 THR A CA 1
ATOM 1510 C C . THR A 1 209 ? -0.068 8.235 15.502 1.00 79.94 209 THR A C 1
ATOM 1512 O O . THR A 1 209 ? 0.763 7.531 14.919 1.00 79.94 209 THR A O 1
ATOM 1515 N N . ASP A 1 210 ? -1.223 8.575 14.930 1.00 80.88 210 ASP A N 1
ATOM 1516 C CA . ASP A 1 210 ? -1.618 8.161 13.583 1.00 80.88 210 ASP A CA 1
ATOM 1517 C C . ASP A 1 210 ? -0.819 8.876 12.487 1.00 80.88 210 ASP A C 1
ATOM 1519 O O . ASP A 1 210 ? -0.459 8.239 11.492 1.00 80.88 210 ASP A O 1
ATOM 1523 N N . GLN A 1 211 ? -0.471 10.153 12.688 1.00 75.75 211 GLN A N 1
ATOM 1524 C CA . GLN A 1 211 ? 0.451 10.895 11.818 1.00 75.75 211 GLN A CA 1
ATOM 1525 C C . GLN A 1 211 ? 1.846 10.258 11.814 1.00 75.75 211 GLN A C 1
ATOM 1527 O O . GLN A 1 211 ? 2.409 10.018 10.748 1.00 75.75 211 GLN A O 1
ATOM 1532 N N . ILE A 1 212 ? 2.379 9.897 12.988 1.00 79.88 212 ILE A N 1
ATOM 1533 C CA . ILE A 1 212 ? 3.680 9.215 13.111 1.00 79.88 212 ILE A CA 1
ATOM 1534 C C . ILE A 1 212 ? 3.672 7.859 12.388 1.00 79.88 212 ILE A C 1
ATOM 1536 O O . ILE A 1 212 ? 4.674 7.457 11.792 1.00 79.88 212 ILE A O 1
ATOM 1540 N N . ARG A 1 213 ? 2.541 7.142 12.415 1.00 76.81 213 ARG A N 1
ATOM 1541 C CA . ARG A 1 213 ? 2.389 5.848 11.733 1.00 76.81 213 ARG A CA 1
ATOM 1542 C C . ARG A 1 213 ? 2.324 5.981 10.206 1.00 76.81 213 ARG A C 1
ATOM 1544 O O . ARG A 1 213 ? 2.614 5.007 9.513 1.00 76.81 213 ARG A O 1
ATOM 1551 N N . GLN A 1 214 ? 1.964 7.154 9.684 1.00 68.81 214 GLN A N 1
ATOM 1552 C CA . GLN A 1 214 ? 1.789 7.431 8.256 1.00 68.81 214 GLN A CA 1
ATOM 1553 C C . GLN A 1 214 ? 2.757 8.527 7.776 1.00 68.81 214 GLN A C 1
ATOM 1555 O O . GLN A 1 214 ? 2.307 9.615 7.416 1.00 68.81 214 GLN A O 1
ATOM 1560 N N . PRO A 1 215 ? 4.078 8.274 7.712 1.00 52.25 215 PRO A N 1
ATOM 1561 C CA . PRO A 1 215 ? 5.052 9.339 7.478 1.00 52.25 215 PRO A CA 1
ATOM 1562 C C . PRO A 1 215 ? 4.960 10.061 6.117 1.00 52.25 215 PRO A C 1
ATOM 1564 O O . PRO A 1 215 ? 5.716 11.000 5.925 1.00 52.25 215 PRO A O 1
ATOM 1567 N N . ASN A 1 216 ? 4.054 9.705 5.191 1.00 48.00 216 ASN A N 1
ATOM 1568 C CA . ASN A 1 216 ? 3.865 10.410 3.911 1.00 48.00 216 ASN A CA 1
ATOM 1569 C C . ASN A 1 216 ? 2.439 10.258 3.328 1.00 48.00 216 ASN A C 1
ATOM 1571 O O . ASN A 1 216 ? 2.226 9.505 2.378 1.00 48.00 216 ASN A O 1
ATOM 1575 N N . ARG A 1 217 ? 1.450 10.992 3.855 1.00 45.69 217 ARG A N 1
ATOM 1576 C CA . ARG A 1 217 ? 0.171 11.250 3.145 1.00 45.69 217 ARG A CA 1
ATOM 1577 C C . ARG A 1 217 ? -0.198 12.731 2.997 1.00 45.69 217 ARG A C 1
ATOM 1579 O O . ARG A 1 217 ? -1.188 13.028 2.341 1.00 45.69 217 ARG A O 1
ATOM 1586 N N . SER A 1 218 ? 0.603 13.650 3.538 1.00 34.12 218 SER A N 1
ATOM 1587 C CA . SER A 1 218 ? 0.246 15.076 3.647 1.00 34.12 218 SER A CA 1
ATOM 1588 C C . SER A 1 218 ? 0.944 16.001 2.640 1.00 34.12 218 SER A C 1
ATOM 1590 O O . SER A 1 218 ? 1.003 17.205 2.861 1.00 34.12 218 SER A O 1
ATOM 1592 N N . GLN A 1 219 ? 1.474 15.469 1.537 1.00 32.62 219 GLN A N 1
ATOM 1593 C CA . GLN A 1 219 ? 1.941 16.275 0.403 1.00 32.62 219 GLN A CA 1
ATOM 1594 C C . GLN A 1 219 ? 1.373 15.707 -0.897 1.00 32.62 219 GLN A C 1
ATOM 1596 O O . GLN A 1 219 ? 2.040 14.969 -1.620 1.00 32.62 219 GLN A O 1
ATOM 1601 N N . ARG A 1 220 ? 0.108 16.028 -1.156 1.00 30.44 220 ARG A N 1
ATOM 1602 C CA . ARG A 1 220 ? -0.499 16.072 -2.485 1.00 30.44 220 ARG A CA 1
ATOM 1603 C C . ARG A 1 220 ? -1.458 17.247 -2.527 1.00 30.44 220 ARG A C 1
ATOM 1605 O O . ARG A 1 220 ? -2.154 17.441 -1.507 1.00 30.44 220 ARG A O 1
#

Organism: NCBI:txid113562

Sequence (220 aa):
MTESPGGSSGSAPAPSLDPMDLGAAVAVLTATAAEIAQSTADETTVSPAGLLDALVLLRQTQTELATLEPILIAAARAAGVSWQALATALGVASRQAAERRYLRSTADSTDQPGATRDERVQAERDRRAGHRAVTRWANDNTADLRRLAGQITALTDLDAAAGETLARLHGALGDRDASALPALLAAARSHLQDHPGLSEQIDTVTAHTDQIRQPNRSQR

Foldseek 3Di:
DDDDDDDPPDPDPPDDDPDDPLVVLVVLLVVLVVLCVPADPVGRPADPVNVVVNVVSVVSSVVVVLLVVLVVVVVCVVVVNQLQNQCVVVVHDGSVVSVVSNVVSVVCVVDPHDDDVVVVVVLVVLQVQLLVQLQVVQLVCVVVLLVLLVVLLPDPPWDPVCVVLNVVSVVCSPDNGRSCSLVSLLVSLVRCPVPVVSNVVNVVSNVVSVCSSVVDDPDD